Protein AF-A0A840BDR6-F1 (afdb_monomer)

Nearest PDB structures (foldseek):
  6iz8-assembly1_C-2  TM=7.655E-01  e=1.885E-12  Pseudomonas aeruginosa
  2qnu-assembly1_B  TM=7.896E-01  e=3.662E-12  Pseudomonas aeruginosa PAO1
  6iz8-assembly1_B  TM=7.554E-01  e=3.447E-12  Pseudomonas aeruginosa
  9ixm-assembly1_B  TM=3.029E-01  e=1.106E+00  Lacticaseibacillus
  6h01-assembly2_D  TM=3.675E-01  e=2.283E+00  Aequorea victoria

Solvent-accessible surface area (backbone atoms only — not comparable to full-atom values): 10470 Å² total; per-residue (Å²): 106,73,57,32,44,65,74,43,44,90,54,28,60,66,32,40,77,66,25,63,58,34,38,40,38,37,28,34,60,53,86,43,85,53,14,35,35,35,36,38,30,65,41,66,50,98,88,70,52,78,49,69,46,74,52,74,41,79,29,64,53,61,78,68,54,67,71,50,44,51,50,46,49,56,42,47,55,52,52,45,50,47,59,56,50,52,69,42,93,85,49,46,71,68,60,40,52,52,46,53,59,73,65,58,72,67,95,67,72,66,56,66,88,35,66,43,16,54,36,52,77,69,66,50,80,84,64,70,74,59,69,52,100,89,44,71,42,59,63,57,33,51,45,28,37,51,43,59,72,41,45,24,25,25,40,40,33,36,103,86,65,62,69,50,76,37,80,32,76,74,52,60,69,54,52,30,25,60,33,68,70,58,71,86,131

Organism: NCBI:txid1193620

Mean predicted aligned error: 4.74 Å

InterPro domains:
  IPR017748 T6S-associated protein TagF [PF09867] (1-103)
  IPR017748 T6S-associated protein TagF [PIRSF029287] (2-172)
  IPR017748 T6S-associated protein TagF [TIGR03373] (1-103)
  IPR038225 T6S-associated protein TagF superfamily [G3DSA:3.40.1730.10] (1-184)

Structure (mmCIF, N/CA/C/O backbone):
data_AF-A0A840BDR6-F1
#
_entry.id   AF-A0A840BDR6-F1
#
loop_
_atom_site.group_PDB
_atom_site.id
_atom_site.type_symbol
_atom_site.label_atom_id
_atom_site.label_alt_id
_atom_site.label_comp_id
_atom_site.label_asym_id
_atom_site.label_entity_id
_atom_site.label_seq_id
_atom_site.pdbx_PDB_ins_code
_atom_site.Cartn_x
_atom_site.Cartn_y
_atom_site.Cartn_z
_atom_site.occupancy
_atom_site.B_iso_or_equiv
_atom_site.auth_seq_id
_atom_site.auth_comp_id
_atom_site.auth_asym_id
_atom_site.auth_atom_id
_atom_site.pdbx_PDB_model_num
ATOM 1 N N . MET A 1 1 ? -1.567 -2.640 -16.369 1.00 92.00 1 MET A N 1
ATOM 2 C CA . MET A 1 1 ? -0.527 -2.771 -17.414 1.00 92.00 1 MET A CA 1
ATOM 3 C C . MET A 1 1 ? -1.088 -2.578 -18.814 1.00 92.00 1 MET A C 1
ATOM 5 O O . MET A 1 1 ? -0.794 -1.548 -19.394 1.00 92.00 1 MET A O 1
ATOM 9 N N . ALA A 1 2 ? -1.926 -3.482 -19.338 1.00 93.94 2 ALA A N 1
ATOM 10 C CA . ALA A 1 2 ? -2.435 -3.371 -20.716 1.00 93.94 2 ALA A CA 1
ATOM 11 C C . ALA A 1 2 ? -3.126 -2.026 -21.015 1.00 93.94 2 ALA A C 1
ATOM 13 O O . ALA A 1 2 ? -2.851 -1.394 -22.028 1.00 93.94 2 ALA A O 1
ATOM 14 N N . GLU A 1 3 ? -3.966 -1.546 -20.093 1.00 94.62 3 GLU A N 1
ATOM 15 C CA . GLU A 1 3 ? -4.649 -0.262 -20.270 1.00 94.62 3 GLU A CA 1
ATOM 16 C C . GLU A 1 3 ? -3.693 0.937 -20.267 1.00 94.62 3 GLU A C 1
ATOM 18 O O . GLU A 1 3 ? -3.844 1.824 -21.098 1.00 94.62 3 GLU A O 1
ATOM 23 N N . SER A 1 4 ? -2.677 0.957 -19.394 1.00 95.25 4 SER A N 1
ATOM 24 C CA . SER A 1 4 ? -1.709 2.058 -19.389 1.00 95.25 4 SER A CA 1
ATOM 25 C C . SER A 1 4 ? -0.846 2.049 -20.649 1.00 95.25 4 SER A C 1
ATOM 27 O O . SER A 1 4 ? -0.599 3.112 -21.210 1.00 95.25 4 SER A O 1
ATOM 29 N N . GLN A 1 5 ? -0.455 0.867 -21.143 1.00 96.06 5 GLN A N 1
ATOM 30 C CA . GLN A 1 5 ? 0.237 0.708 -22.431 1.00 96.06 5 GLN A CA 1
ATOM 31 C C . GLN A 1 5 ? -0.601 1.252 -23.588 1.00 96.06 5 GLN A C 1
ATOM 33 O O . GLN A 1 5 ? -0.101 2.010 -24.414 1.00 96.06 5 GLN A O 1
ATOM 38 N N . ARG A 1 6 ? -1.895 0.918 -23.615 1.00 96.56 6 ARG A N 1
ATOM 39 C CA . ARG A 1 6 ? -2.839 1.401 -24.628 1.00 96.56 6 ARG A CA 1
ATOM 40 C C . ARG A 1 6 ? -3.041 2.915 -24.555 1.00 96.56 6 ARG A C 1
ATOM 42 O O . ARG A 1 6 ? -3.055 3.569 -25.592 1.00 96.56 6 ARG A O 1
ATOM 49 N N . ALA A 1 7 ? -3.208 3.459 -23.352 1.00 95.75 7 ALA A N 1
ATOM 50 C CA . ALA A 1 7 ? -3.504 4.872 -23.135 1.00 95.75 7 ALA A CA 1
ATOM 51 C C . ALA A 1 7 ? -2.296 5.786 -23.395 1.00 95.75 7 ALA A C 1
ATOM 53 O O . ALA A 1 7 ? -2.458 6.853 -23.978 1.00 95.75 7 ALA A O 1
ATOM 54 N N . LEU A 1 8 ? -1.091 5.371 -22.988 1.00 95.75 8 LEU A N 1
ATOM 55 C CA . LEU A 1 8 ? 0.133 6.169 -23.139 1.00 95.75 8 LEU A CA 1
ATOM 56 C C . LEU A 1 8 ? 0.857 5.916 -24.469 1.00 95.75 8 LEU A C 1
ATOM 58 O O . LEU A 1 8 ? 1.699 6.721 -24.872 1.00 95.75 8 LEU A O 1
ATOM 62 N N . GLY A 1 9 ? 0.536 4.818 -25.161 1.00 97.06 9 GLY A N 1
ATOM 63 C CA . GLY A 1 9 ? 1.072 4.503 -26.481 1.00 97.06 9 GLY A CA 1
ATOM 64 C C . GLY A 1 9 ? 2.608 4.530 -26.507 1.00 97.06 9 GLY A C 1
ATOM 65 O O . GLY A 1 9 ? 3.239 3.972 -25.608 1.00 97.06 9 GLY A O 1
ATOM 66 N N . PRO A 1 10 ? 3.238 5.195 -27.496 1.00 97.25 10 PRO A N 1
ATOM 67 C CA . PRO A 1 10 ? 4.698 5.272 -27.598 1.00 97.25 10 PRO A CA 1
ATOM 68 C C . PRO A 1 10 ? 5.393 5.889 -26.375 1.00 97.25 10 PRO A C 1
ATOM 70 O O . PRO A 1 10 ? 6.523 5.523 -26.075 1.00 97.25 10 PRO A O 1
ATOM 73 N N . ALA A 1 11 ? 4.721 6.783 -25.641 1.00 96.44 11 ALA A N 1
ATOM 74 C CA . ALA A 1 11 ? 5.288 7.412 -24.448 1.00 96.44 11 ALA A CA 1
ATOM 75 C C . ALA A 1 11 ? 5.279 6.485 -23.221 1.00 96.44 11 ALA A C 1
ATOM 77 O O . ALA A 1 11 ? 5.849 6.830 -22.186 1.00 96.44 11 ALA A O 1
ATOM 78 N N . TRP A 1 12 ? 4.616 5.325 -23.304 1.00 97.25 12 TRP A N 1
ATOM 79 C CA . TRP A 1 12 ? 4.425 4.440 -22.161 1.00 97.25 12 TRP A CA 1
ATOM 80 C C . TRP A 1 12 ? 5.740 4.011 -21.523 1.00 97.25 12 TRP A C 1
ATOM 82 O O . TRP A 1 12 ? 5.850 4.055 -20.303 1.00 97.25 12 TRP A O 1
ATOM 92 N N . LEU A 1 13 ? 6.724 3.611 -22.332 1.00 96.50 13 LEU A N 1
ATOM 93 C CA . LEU A 1 13 ? 7.970 3.059 -21.812 1.00 96.50 13 LEU A CA 1
ATOM 94 C C . LEU A 1 13 ? 8.759 4.108 -21.020 1.00 96.50 13 LEU A C 1
ATOM 96 O O . LEU A 1 13 ? 9.139 3.848 -19.882 1.00 96.50 13 LEU A O 1
ATOM 100 N N . ASP A 1 14 ? 8.920 5.308 -21.577 1.00 96.44 14 ASP A N 1
ATOM 101 C CA . ASP A 1 14 ? 9.631 6.407 -20.916 1.00 96.44 14 ASP A CA 1
ATOM 102 C C . ASP A 1 14 ? 8.948 6.807 -19.604 1.00 96.44 14 ASP A C 1
ATOM 104 O O . ASP A 1 14 ? 9.602 6.995 -18.576 1.00 96.44 14 ASP A O 1
ATOM 108 N N . ARG A 1 15 ? 7.610 6.886 -19.611 1.00 97.00 15 ARG A N 1
ATOM 109 C CA . ARG A 1 15 ? 6.816 7.176 -18.407 1.00 97.00 15 ARG A CA 1
ATOM 110 C C . ARG A 1 15 ? 6.908 6.056 -17.382 1.00 97.00 15 ARG A C 1
ATOM 112 O O . ARG A 1 15 ? 7.021 6.334 -16.199 1.00 97.00 15 ARG A O 1
ATOM 119 N N . TYR A 1 16 ? 6.873 4.804 -17.821 1.00 97.19 16 TYR A N 1
ATOM 120 C CA . TYR A 1 16 ? 6.966 3.647 -16.945 1.00 97.19 16 TYR A CA 1
ATOM 121 C C . TYR A 1 16 ? 8.332 3.573 -16.261 1.00 97.19 16 TYR A C 1
ATOM 123 O O . TYR A 1 16 ? 8.381 3.453 -15.044 1.00 97.19 16 TYR A O 1
ATOM 131 N N . LEU A 1 17 ? 9.431 3.720 -17.005 1.00 94.69 17 LEU A N 1
ATOM 132 C CA . LEU A 1 17 ? 10.793 3.661 -16.456 1.00 94.69 17 LEU A CA 1
ATOM 133 C C . LEU A 1 17 ? 11.114 4.810 -15.493 1.00 94.69 17 LEU A C 1
ATOM 135 O O . LEU A 1 17 ? 11.983 4.665 -14.637 1.00 94.69 17 LEU A O 1
ATOM 139 N N . THR A 1 18 ? 10.416 5.940 -15.620 1.00 94.25 18 THR A N 1
ATOM 140 C CA . THR A 1 18 ? 10.579 7.110 -14.744 1.00 94.25 18 THR A CA 1
ATOM 141 C C . THR A 1 18 ? 9.468 7.247 -13.706 1.00 94.25 18 THR A C 1
ATOM 143 O O . THR A 1 18 ? 9.473 8.200 -12.921 1.00 94.25 18 THR A O 1
ATOM 146 N N . ALA A 1 19 ? 8.522 6.303 -13.666 1.00 95.44 19 ALA A N 1
ATOM 147 C CA . ALA A 1 19 ? 7.440 6.345 -12.702 1.00 95.44 19 ALA A CA 1
ATOM 148 C C . ALA A 1 19 ? 7.988 6.171 -11.273 1.00 95.44 19 ALA A C 1
ATOM 150 O O . ALA A 1 19 ? 8.935 5.416 -11.032 1.00 95.44 19 ALA A O 1
ATOM 151 N N . PRO A 1 20 ? 7.403 6.874 -10.296 1.00 95.62 20 PRO A N 1
ATOM 152 C CA . PRO A 1 20 ? 7.873 6.835 -8.925 1.00 95.62 20 PRO A CA 1
ATOM 153 C C . PRO A 1 20 ? 7.512 5.513 -8.253 1.00 95.62 20 PRO A C 1
ATOM 155 O O . PRO A 1 20 ? 6.610 4.786 -8.676 1.00 95.62 20 PRO A O 1
ATOM 158 N N . VAL A 1 21 ? 8.189 5.247 -7.140 1.00 97.00 21 VAL A N 1
ATOM 159 C CA . VAL A 1 21 ? 7.776 4.196 -6.212 1.00 97.00 21 VAL A CA 1
ATOM 160 C C . VAL A 1 21 ? 6.521 4.652 -5.484 1.00 97.00 21 VAL A C 1
ATOM 162 O O . VAL A 1 21 ? 6.447 5.777 -4.985 1.00 97.00 21 VAL A O 1
ATOM 165 N N . TRP A 1 22 ? 5.551 3.753 -5.404 1.00 97.75 22 TRP A N 1
ATOM 166 C CA . TRP A 1 22 ? 4.340 3.931 -4.625 1.00 97.75 22 TRP A CA 1
ATOM 167 C C . TRP A 1 22 ? 4.376 3.023 -3.405 1.00 97.75 22 TRP A C 1
ATOM 169 O O . TRP A 1 22 ? 4.449 1.803 -3.533 1.00 97.75 22 TRP A O 1
ATOM 179 N N . ARG A 1 23 ? 4.286 3.616 -2.220 1.00 97.56 23 ARG A N 1
ATOM 180 C CA . ARG A 1 23 ? 3.970 2.913 -0.977 1.00 97.56 23 ARG A CA 1
ATOM 181 C C . ARG A 1 23 ? 2.466 2.735 -0.887 1.00 97.56 23 ARG A C 1
ATOM 183 O O . ARG A 1 23 ? 1.718 3.591 -1.370 1.00 97.56 23 ARG A O 1
ATOM 190 N N . PHE A 1 24 ? 2.025 1.646 -0.275 1.00 96.38 24 PHE A N 1
ATOM 191 C CA . PHE A 1 24 ? 0.606 1.384 -0.119 1.00 96.38 24 PHE A CA 1
ATOM 192 C C . PHE A 1 24 ? 0.245 0.709 1.196 1.00 96.38 24 PHE A C 1
ATOM 194 O O . PHE A 1 24 ? 1.049 -0.006 1.795 1.00 96.38 24 PHE A O 1
ATOM 201 N N . VAL A 1 25 ? -1.016 0.902 1.581 1.00 94.69 25 VAL A N 1
ATOM 202 C CA . VAL A 1 25 ? -1.741 0.104 2.573 1.00 94.69 25 VAL A CA 1
ATOM 203 C C . VAL A 1 25 ? -3.071 -0.313 1.949 1.00 94.69 25 VAL A C 1
ATOM 205 O O . VAL A 1 25 ? -3.842 0.531 1.502 1.00 94.69 25 VAL A O 1
ATOM 208 N N . LEU A 1 26 ? -3.356 -1.609 1.918 1.00 94.69 26 LEU A N 1
ATOM 209 C CA . LEU A 1 26 ? -4.656 -2.172 1.572 1.00 94.69 26 LEU A CA 1
ATOM 210 C C . LEU A 1 26 ? -5.319 -2.589 2.880 1.00 94.69 26 LEU A C 1
ATOM 212 O O . LEU A 1 26 ? -4.792 -3.443 3.592 1.00 94.69 26 LEU A O 1
ATOM 216 N N . THR A 1 27 ? -6.448 -1.984 3.230 1.00 92.12 27 THR A N 1
ATOM 217 C CA . THR A 1 27 ? -7.140 -2.347 4.468 1.00 92.12 27 THR A CA 1
ATOM 218 C C . THR A 1 27 ? -7.903 -3.668 4.294 1.00 92.12 27 THR A C 1
ATOM 220 O O . THR A 1 27 ? -8.181 -4.095 3.162 1.00 92.12 27 THR A O 1
ATOM 223 N N . PRO A 1 28 ? -8.282 -4.333 5.402 1.00 90.62 28 PRO A N 1
ATOM 224 C CA . PRO A 1 28 ? -9.182 -5.479 5.355 1.00 90.62 28 PRO A CA 1
ATOM 225 C C . PRO A 1 28 ? -10.429 -5.210 4.503 1.00 90.62 28 PRO A C 1
ATOM 227 O O . PRO A 1 28 ? -11.067 -4.163 4.624 1.00 90.62 28 PRO A O 1
ATOM 230 N N . GLY A 1 29 ? -10.788 -6.173 3.659 1.00 91.12 29 GLY A N 1
ATOM 231 C CA . GLY A 1 29 ? -11.908 -6.110 2.719 1.00 91.12 29 GLY A CA 1
ATOM 232 C C . GLY A 1 29 ? -11.507 -5.845 1.265 1.00 91.12 29 GLY A C 1
ATOM 233 O O . GLY A 1 29 ? -12.349 -5.994 0.386 1.00 91.12 29 GLY A O 1
ATOM 234 N N . VAL A 1 30 ? -10.246 -5.486 0.983 1.00 94.25 30 VAL A N 1
ATOM 235 C CA . VAL A 1 30 ? -9.767 -5.281 -0.401 1.00 94.25 30 VAL A CA 1
ATOM 236 C C . VAL A 1 30 ? -9.327 -6.593 -1.052 1.00 94.25 30 VAL A C 1
ATOM 238 O O . VAL A 1 30 ? -9.793 -6.918 -2.139 1.00 94.25 30 VAL A O 1
ATOM 241 N N . LEU A 1 31 ? -8.436 -7.343 -0.392 1.00 93.44 31 LEU A N 1
ATOM 242 C CA . LEU A 1 31 ? -7.890 -8.625 -0.875 1.00 93.44 31 LEU A CA 1
ATOM 243 C C . LEU A 1 31 ? -8.263 -9.812 0.033 1.00 93.44 31 LEU A C 1
ATOM 245 O O . LEU A 1 31 ? -7.608 -10.849 0.011 1.00 93.44 31 LEU A O 1
ATOM 249 N N . GLY A 1 32 ? -9.300 -9.658 0.859 1.00 90.69 32 GLY A N 1
ATOM 250 C CA . GLY A 1 32 ? -9.705 -10.633 1.874 1.00 90.69 32 GLY A CA 1
ATOM 251 C C . GLY A 1 32 ? -9.828 -9.996 3.256 1.00 90.69 32 GLY A C 1
ATOM 252 O O . GLY A 1 32 ? -9.960 -8.781 3.374 1.00 90.69 32 GLY A O 1
ATOM 253 N N . SER A 1 33 ? -9.801 -10.804 4.314 1.00 88.31 33 SER A N 1
ATOM 254 C CA . SER A 1 33 ? -9.934 -10.327 5.701 1.00 88.31 33 SER A CA 1
ATOM 255 C C . SER A 1 33 ? -8.663 -9.695 6.271 1.00 88.31 33 SER A C 1
ATOM 257 O O . SER A 1 33 ? -8.740 -9.009 7.286 1.00 88.31 33 SER A O 1
ATOM 259 N N . GLN A 1 34 ? -7.511 -9.928 5.642 1.00 87.62 34 GLN A N 1
ATOM 260 C CA . GLN A 1 34 ? -6.217 -9.407 6.076 1.00 87.62 34 GLN A CA 1
ATOM 261 C C . GLN A 1 34 ? -5.881 -8.095 5.358 1.00 87.62 34 GLN A C 1
ATOM 263 O O . GLN A 1 34 ? -6.259 -7.899 4.199 1.00 87.62 34 GLN A O 1
ATOM 268 N N . GLY A 1 35 ? -5.186 -7.194 6.055 1.00 90.75 35 GLY A N 1
ATOM 269 C CA . GLY A 1 35 ? -4.605 -6.003 5.446 1.00 90.75 35 GLY A CA 1
ATOM 270 C C . GLY A 1 35 ? -3.253 -6.305 4.800 1.00 90.75 35 GLY A C 1
ATOM 271 O O . GLY A 1 35 ? -2.654 -7.348 5.040 1.00 90.75 35 GLY A O 1
ATOM 272 N N . TRP A 1 36 ? -2.748 -5.383 3.991 1.00 94.44 36 TRP A N 1
ATOM 273 C CA . TRP A 1 36 ? -1.442 -5.505 3.342 1.00 94.44 36 TRP A CA 1
ATOM 274 C C . TRP A 1 36 ? -0.752 -4.153 3.306 1.00 94.44 36 TRP A C 1
ATOM 276 O O . TRP A 1 36 ? -1.410 -3.138 3.103 1.00 94.44 36 TRP A O 1
ATOM 286 N N . ALA A 1 37 ? 0.566 -4.130 3.431 1.00 95.25 37 ALA A N 1
ATOM 287 C CA . ALA A 1 37 ? 1.358 -2.951 3.115 1.00 95.25 37 ALA A CA 1
ATOM 288 C C . ALA A 1 37 ? 2.564 -3.324 2.282 1.00 95.25 37 ALA A C 1
ATOM 290 O O . ALA A 1 37 ? 3.058 -4.451 2.338 1.00 95.25 37 ALA A O 1
ATOM 291 N N . GLY A 1 38 ? 3.037 -2.370 1.498 1.00 96.62 38 GLY A N 1
ATOM 292 C CA . GLY A 1 38 ? 4.131 -2.643 0.597 1.00 96.62 38 GLY A CA 1
ATOM 293 C C . GLY A 1 38 ? 4.536 -1.470 -0.261 1.00 96.62 38 GLY A C 1
ATOM 294 O O . GLY A 1 38 ? 4.066 -0.341 -0.107 1.00 96.62 38 GLY A O 1
ATOM 295 N N . VAL A 1 39 ? 5.425 -1.787 -1.188 1.00 98.25 39 VAL A N 1
ATOM 296 C CA . VAL A 1 39 ? 5.925 -0.887 -2.215 1.00 98.25 39 VAL A CA 1
ATOM 297 C C . VAL A 1 39 ? 5.693 -1.494 -3.587 1.00 98.25 39 VAL A C 1
ATOM 299 O O . VAL A 1 39 ? 5.795 -2.706 -3.779 1.00 98.25 39 VAL A O 1
ATOM 302 N N . LEU A 1 40 ? 5.385 -0.626 -4.538 1.00 98.19 40 LEU A N 1
ATOM 303 C CA . LEU A 1 40 ? 5.183 -0.921 -5.944 1.00 98.19 40 LEU A CA 1
ATOM 304 C C . LEU A 1 40 ? 6.101 -0.006 -6.749 1.00 98.19 40 LEU A C 1
ATOM 306 O O . LEU A 1 40 ? 6.040 1.215 -6.601 1.00 98.19 40 LEU A O 1
ATOM 310 N N . LEU A 1 41 ? 6.928 -0.579 -7.616 1.00 97.62 41 LEU A N 1
ATOM 311 C CA . LEU A 1 41 ? 7.848 0.182 -8.456 1.00 97.62 41 LEU A CA 1
ATOM 312 C C . LEU A 1 41 ? 7.939 -0.387 -9.873 1.00 97.62 41 LEU A C 1
ATOM 314 O O . LEU A 1 41 ? 7.681 -1.578 -10.072 1.00 97.62 41 LEU A O 1
ATOM 318 N N . PRO A 1 42 ? 8.309 0.438 -10.865 1.00 97.00 42 PRO A N 1
ATOM 319 C CA . PRO A 1 42 ? 8.640 -0.050 -12.196 1.00 97.00 42 PRO A CA 1
ATOM 320 C C . PRO A 1 42 ? 9.797 -1.045 -12.150 1.00 97.00 42 PRO A C 1
ATOM 322 O O . PRO A 1 42 ? 10.741 -0.866 -11.385 1.00 97.00 42 PRO A O 1
ATOM 325 N N . SER A 1 43 ? 9.725 -2.090 -12.968 1.00 96.50 43 SER A N 1
ATOM 326 C CA . SER A 1 43 ? 10.776 -3.098 -13.078 1.00 96.50 43 SER A CA 1
ATOM 327 C C . SER A 1 43 ? 10.778 -3.739 -14.470 1.00 96.50 43 SER A C 1
ATOM 329 O O . SER A 1 43 ? 9.881 -3.531 -15.295 1.00 96.50 43 SER A O 1
ATOM 331 N N . VAL A 1 44 ? 11.834 -4.492 -14.751 1.00 93.50 44 VAL A N 1
ATOM 332 C CA . VAL A 1 44 ? 12.049 -5.239 -15.984 1.00 93.50 44 VAL A CA 1
ATOM 333 C C . VAL A 1 44 ? 12.693 -6.574 -15.632 1.00 93.50 44 VAL A C 1
ATOM 335 O O . VAL A 1 44 ? 13.565 -6.642 -14.767 1.00 93.50 44 VAL A O 1
ATOM 338 N N . ASP A 1 45 ? 12.253 -7.649 -16.276 1.00 90.38 45 ASP A N 1
ATOM 339 C CA . ASP A 1 45 ? 12.889 -8.950 -16.099 1.00 90.38 45 ASP A CA 1
ATOM 340 C C . ASP A 1 45 ? 14.123 -9.132 -16.997 1.00 90.38 45 ASP A C 1
ATOM 342 O O . ASP A 1 45 ? 14.429 -8.323 -17.874 1.00 90.38 45 ASP A O 1
ATOM 346 N N . ARG A 1 46 ? 14.834 -10.248 -16.807 1.00 86.56 46 ARG A N 1
ATOM 347 C CA . ARG A 1 46 ? 16.067 -10.562 -17.545 1.00 86.56 46 ARG A CA 1
ATOM 348 C C . ARG A 1 46 ? 15.888 -10.640 -19.069 1.00 86.56 46 ARG A C 1
ATOM 350 O O . ARG A 1 46 ? 16.866 -10.474 -19.792 1.00 86.56 46 ARG A O 1
ATOM 357 N N . VAL A 1 47 ? 14.679 -10.915 -19.563 1.00 90.81 47 VAL A N 1
ATOM 358 C CA . VAL A 1 47 ? 14.386 -11.020 -21.004 1.00 90.81 47 VAL A CA 1
ATOM 359 C C . VAL A 1 47 ? 13.760 -9.739 -21.571 1.00 90.81 47 VAL A C 1
ATOM 361 O O . VAL A 1 47 ? 13.354 -9.724 -22.730 1.00 90.81 47 VAL A O 1
ATOM 364 N N . GLY A 1 48 ? 13.701 -8.659 -20.783 1.00 89.81 48 GLY A N 1
ATOM 365 C CA . GLY A 1 48 ? 13.251 -7.338 -21.223 1.00 89.81 48 GLY A CA 1
ATOM 366 C C . GLY A 1 48 ? 11.741 -7.109 -21.138 1.00 89.81 48 GLY A C 1
ATOM 367 O O . GLY A 1 48 ? 11.242 -6.156 -21.735 1.00 89.81 48 GLY A O 1
ATOM 368 N N . ARG A 1 49 ? 10.981 -7.953 -20.427 1.00 93.44 49 ARG A N 1
ATOM 369 C CA . ARG A 1 49 ? 9.541 -7.728 -20.221 1.00 93.44 49 ARG A CA 1
ATOM 370 C C . ARG A 1 49 ? 9.322 -6.814 -19.018 1.00 93.44 49 ARG A C 1
ATOM 372 O O . ARG A 1 49 ? 9.875 -7.038 -17.944 1.00 93.44 49 ARG A O 1
ATOM 379 N N . TYR A 1 50 ? 8.469 -5.812 -19.192 1.00 95.44 50 TYR A N 1
ATOM 380 C CA . TYR A 1 50 ? 8.193 -4.793 -18.181 1.00 95.44 50 TYR A CA 1
ATOM 381 C C . TYR A 1 50 ? 6.996 -5.173 -17.306 1.00 95.44 50 TYR A C 1
ATOM 383 O O . TYR A 1 50 ? 5.859 -5.233 -17.782 1.00 95.44 50 TYR A O 1
ATOM 391 N N . PHE A 1 51 ? 7.249 -5.384 -16.017 1.00 94.56 51 PHE A N 1
ATOM 392 C CA . PHE A 1 51 ? 6.240 -5.670 -14.999 1.00 94.56 51 PHE A CA 1
ATOM 393 C C . PHE A 1 51 ? 6.622 -4.975 -13.701 1.00 94.56 51 PHE A C 1
ATOM 395 O O . PHE A 1 51 ? 7.802 -4.952 -13.362 1.00 94.56 51 PHE A O 1
ATOM 402 N N . PRO A 1 52 ? 5.661 -4.391 -12.965 1.00 96.62 52 PRO A N 1
ATOM 403 C CA . PRO A 1 52 ? 5.995 -3.756 -11.707 1.00 96.62 52 PRO A CA 1
ATOM 404 C C . PRO A 1 52 ? 6.465 -4.809 -10.704 1.00 96.62 52 PRO A C 1
ATOM 406 O O . PRO A 1 52 ? 5.863 -5.877 -10.582 1.00 96.62 52 PRO A O 1
ATOM 409 N N . LEU A 1 53 ? 7.512 -4.479 -9.9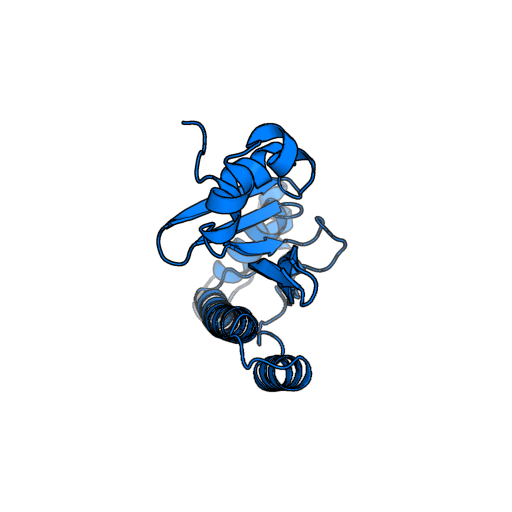58 1.00 97.38 53 LEU A N 1
ATOM 410 C CA . LEU A 1 53 ? 7.913 -5.249 -8.791 1.00 97.38 53 LEU A CA 1
ATOM 411 C C . LEU A 1 53 ? 7.038 -4.813 -7.609 1.00 97.38 53 LEU A C 1
ATOM 413 O O . LEU A 1 53 ? 6.779 -3.623 -7.425 1.00 97.38 53 LEU A O 1
ATOM 417 N N . THR A 1 54 ? 6.550 -5.776 -6.831 1.00 97.94 54 THR A N 1
ATOM 418 C CA . THR A 1 54 ? 5.800 -5.524 -5.594 1.00 97.94 54 THR A CA 1
ATOM 419 C C . THR A 1 54 ? 6.480 -6.252 -4.448 1.00 97.94 54 THR A C 1
ATOM 421 O O . THR A 1 54 ? 6.661 -7.464 -4.521 1.00 97.94 54 THR A O 1
ATOM 424 N N . VAL A 1 55 ? 6.818 -5.528 -3.383 1.00 98.12 55 VAL A N 1
ATOM 425 C CA . VAL A 1 55 ? 7.221 -6.115 -2.098 1.00 98.12 55 VAL A CA 1
ATOM 426 C C . VAL A 1 55 ? 6.126 -5.789 -1.107 1.00 98.12 55 VAL A C 1
ATOM 428 O O . VAL A 1 55 ? 5.794 -4.618 -0.932 1.00 98.12 55 VAL A O 1
ATOM 431 N N . CYS A 1 56 ? 5.541 -6.805 -0.484 1.00 96.81 56 CYS A N 1
ATOM 432 C CA . CYS A 1 56 ? 4.448 -6.602 0.453 1.00 96.81 56 CYS A CA 1
ATOM 433 C C . CYS A 1 56 ? 4.498 -7.589 1.611 1.00 96.81 56 CYS A C 1
ATOM 435 O O . CYS A 1 56 ? 5.033 -8.690 1.486 1.00 96.81 56 CYS A O 1
ATOM 437 N N . ALA A 1 57 ? 3.928 -7.164 2.729 1.00 95.00 57 ALA A N 1
ATOM 438 C CA . ALA A 1 57 ? 3.734 -7.977 3.908 1.00 95.00 57 ALA A CA 1
ATOM 439 C C . ALA A 1 57 ? 2.280 -7.864 4.382 1.00 95.00 57 ALA A C 1
ATOM 441 O O . ALA A 1 57 ? 1.651 -6.810 4.203 1.00 95.00 57 ALA A O 1
ATOM 442 N N . PRO A 1 58 ? 1.744 -8.938 4.982 1.00 92.44 58 PRO A N 1
ATOM 443 C CA . PRO A 1 58 ? 0.460 -8.876 5.652 1.00 92.44 58 PRO A CA 1
ATOM 444 C C . PRO A 1 58 ? 0.473 -7.853 6.792 1.00 92.44 58 PRO A C 1
ATOM 446 O O . PRO A 1 58 ? 1.482 -7.664 7.472 1.00 92.44 58 PRO A O 1
ATOM 449 N N . LEU A 1 59 ? -0.682 -7.230 7.007 1.00 86.44 59 LEU A N 1
ATOM 450 C CA . LEU A 1 59 ? -0.981 -6.384 8.150 1.00 86.44 59 LEU A CA 1
ATOM 451 C C . LEU A 1 59 ? -2.129 -6.980 8.953 1.00 86.44 59 LEU A C 1
ATOM 453 O O . LEU A 1 59 ? -3.241 -7.166 8.441 1.00 86.44 59 LEU A O 1
ATOM 457 N N . ASP A 1 60 ? -1.878 -7.176 10.237 1.00 73.12 60 ASP A N 1
ATOM 458 C CA . ASP A 1 60 ? -2.905 -7.549 11.192 1.00 73.12 60 ASP A CA 1
ATOM 459 C C . ASP A 1 60 ? -3.493 -6.257 11.780 1.00 73.12 60 ASP A C 1
ATOM 461 O O . ASP A 1 60 ? -3.033 -5.745 12.787 1.00 73.12 60 ASP A O 1
ATOM 465 N N . GLY A 1 61 ? -4.488 -5.667 11.112 1.00 67.31 61 GLY A N 1
ATOM 466 C CA . GLY A 1 61 ? -5.188 -4.462 11.588 1.00 67.31 61 GLY A CA 1
ATOM 467 C C . GLY A 1 61 ? -4.838 -3.159 10.860 1.00 67.31 61 GLY A C 1
ATOM 468 O O . GLY A 1 61 ? -4.048 -3.130 9.918 1.00 67.31 61 GLY A O 1
ATOM 469 N N . VAL A 1 62 ? -5.515 -2.074 11.256 1.00 63.09 62 VAL A N 1
ATOM 470 C CA . VAL A 1 62 ? -5.342 -0.732 10.674 1.00 63.09 62 VAL A CA 1
ATOM 471 C C . VAL A 1 62 ? -4.454 0.097 11.598 1.00 63.09 62 VAL A C 1
ATOM 473 O O . VAL A 1 62 ? -4.647 0.109 12.808 1.00 63.09 62 VAL A O 1
ATOM 476 N N . LEU A 1 63 ? -3.458 0.749 11.003 1.00 62.12 63 LEU A N 1
ATOM 477 C CA . LEU A 1 63 ? -2.302 1.344 11.671 1.00 62.12 63 LEU A CA 1
ATOM 478 C C . LEU A 1 63 ? -2.528 2.838 11.846 1.00 62.12 63 LEU A C 1
ATOM 480 O O . LEU A 1 63 ? -2.541 3.554 10.845 1.00 62.12 63 LEU A O 1
ATOM 484 N N . LEU A 1 64 ? -2.754 3.308 13.070 1.00 62.12 64 LEU A N 1
ATOM 485 C CA . LEU A 1 64 ? -3.129 4.709 13.290 1.00 62.12 64 LEU A CA 1
ATOM 486 C C . LEU A 1 64 ? -2.481 5.339 14.520 1.00 62.12 64 LEU A C 1
ATOM 488 O O . LEU A 1 64 ? -2.306 6.560 14.538 1.00 62.12 64 LEU A O 1
ATOM 492 N N . GLU A 1 65 ? -2.012 4.541 15.481 1.00 69.19 65 GLU A N 1
ATOM 493 C CA . GLU A 1 65 ? -1.106 5.065 16.493 1.00 69.19 65 GLU A CA 1
ATOM 494 C C . GLU A 1 65 ? 0.185 5.558 15.818 1.00 69.19 65 GLU A C 1
ATOM 496 O O . GLU A 1 65 ? 0.769 4.891 14.956 1.00 69.19 65 GLU A O 1
ATOM 501 N N . ARG A 1 66 ? 0.652 6.748 16.214 1.00 70.38 66 ARG A N 1
ATOM 502 C CA . ARG A 1 66 ? 1.842 7.381 15.630 1.00 70.38 66 ARG A CA 1
ATOM 503 C C . ARG A 1 66 ? 3.057 6.450 15.643 1.00 70.38 66 ARG A C 1
ATOM 505 O O . ARG A 1 66 ? 3.738 6.339 14.629 1.00 70.38 66 ARG A O 1
ATOM 512 N N . ALA A 1 67 ? 3.280 5.744 16.750 1.00 73.94 67 ALA A N 1
ATOM 513 C CA . ALA A 1 67 ? 4.369 4.780 16.871 1.00 73.94 67 ALA A CA 1
ATOM 514 C C . ALA A 1 67 ? 4.248 3.636 15.846 1.00 73.94 67 ALA A C 1
ATOM 516 O O . ALA A 1 67 ? 5.236 3.232 15.237 1.00 73.94 67 ALA A O 1
ATOM 517 N N . THR A 1 68 ? 3.031 3.146 15.598 1.00 80.38 68 THR A N 1
ATOM 518 C CA . THR A 1 68 ? 2.753 2.115 14.592 1.00 80.38 68 THR A CA 1
ATOM 519 C C . THR A 1 68 ? 3.001 2.620 13.170 1.00 80.38 68 THR A C 1
ATOM 521 O O . THR A 1 68 ? 3.565 1.896 12.348 1.00 80.38 68 THR A O 1
ATOM 524 N N . LEU A 1 69 ? 2.629 3.867 12.873 1.00 81.94 69 LEU A N 1
ATOM 525 C CA . LEU A 1 69 ? 2.921 4.503 11.585 1.00 81.94 69 LEU A CA 1
ATOM 526 C C . LEU A 1 69 ? 4.426 4.684 11.362 1.00 81.94 69 LEU A C 1
ATOM 528 O O . LEU A 1 69 ? 4.908 4.427 10.260 1.00 81.94 69 LEU A O 1
ATOM 532 N N . ASP A 1 70 ? 5.173 5.066 12.398 1.00 86.75 70 ASP A N 1
ATOM 533 C CA . ASP A 1 70 ? 6.628 5.221 12.322 1.00 86.75 70 ASP A CA 1
ATOM 534 C C . ASP A 1 70 ? 7.317 3.858 12.081 1.00 86.75 70 ASP A C 1
ATOM 536 O O . ASP A 1 70 ? 8.206 3.749 11.229 1.00 86.75 70 ASP A O 1
ATOM 540 N N . LEU A 1 71 ? 6.856 2.788 12.745 1.00 89.12 71 LEU A N 1
ATOM 541 C CA . LEU A 1 71 ? 7.322 1.413 12.508 1.00 89.12 71 LEU A CA 1
ATOM 542 C C . LEU A 1 71 ? 7.019 0.935 11.084 1.00 89.12 71 LEU A C 1
ATOM 544 O O . LEU A 1 71 ? 7.896 0.370 10.422 1.00 89.12 71 LEU A O 1
ATOM 548 N N . LEU A 1 72 ? 5.802 1.185 10.589 1.00 90.94 72 LEU A N 1
ATOM 549 C CA . LEU A 1 72 ? 5.445 0.870 9.209 1.00 90.94 72 LEU A CA 1
ATOM 550 C C . LEU A 1 72 ? 6.322 1.655 8.229 1.00 90.94 72 LEU A C 1
ATOM 552 O O . LEU A 1 72 ? 6.813 1.074 7.263 1.00 90.94 72 LEU A O 1
ATOM 556 N N . SER A 1 73 ? 6.540 2.950 8.470 1.00 91.62 73 SER A N 1
ATOM 557 C CA . SER A 1 73 ? 7.381 3.783 7.610 1.00 91.62 73 SER A CA 1
ATOM 558 C C . SER A 1 73 ? 8.804 3.238 7.539 1.00 91.62 73 SER A C 1
ATOM 560 O O . SER A 1 73 ? 9.321 3.048 6.443 1.00 91.62 73 SER A O 1
ATOM 562 N N . SER A 1 74 ? 9.403 2.898 8.683 1.00 93.88 74 SER A N 1
ATOM 563 C CA . SER A 1 74 ? 10.745 2.306 8.736 1.00 93.88 74 SER A CA 1
ATOM 564 C C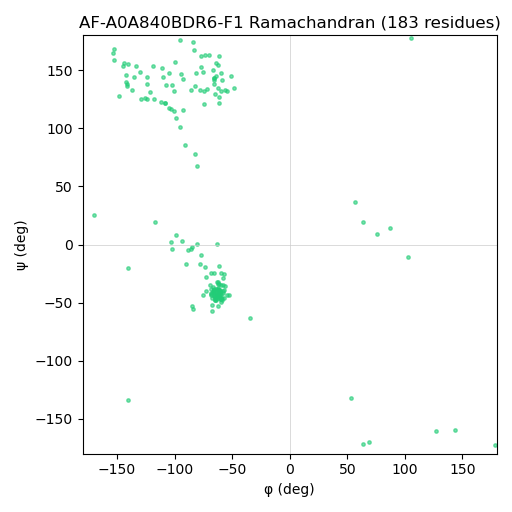 . SER A 1 74 ? 10.826 0.973 7.984 1.00 93.88 74 SER A C 1
ATOM 566 O O . SER A 1 74 ? 11.807 0.693 7.291 1.00 93.88 74 SER A O 1
ATOM 568 N N . TRP A 1 75 ? 9.790 0.137 8.084 1.00 95.75 75 TRP A N 1
ATOM 569 C CA . TRP A 1 75 ? 9.722 -1.099 7.308 1.00 95.75 75 TRP A CA 1
ATOM 570 C C . TRP A 1 75 ? 9.599 -0.825 5.802 1.00 95.75 75 TRP A C 1
ATOM 572 O O . TRP A 1 75 ? 10.336 -1.423 5.018 1.00 95.75 75 TRP A O 1
ATOM 582 N N . LEU A 1 76 ? 8.739 0.114 5.395 1.00 96.25 76 LEU A N 1
ATOM 583 C CA . LEU A 1 76 ? 8.563 0.508 3.995 1.00 96.25 76 LEU A CA 1
ATOM 584 C C . LEU A 1 76 ? 9.836 1.107 3.393 1.00 96.25 76 LEU A C 1
ATOM 586 O O . LEU A 1 76 ? 10.137 0.820 2.238 1.00 96.25 76 LEU A O 1
ATOM 590 N N . ASP A 1 77 ? 10.602 1.886 4.159 1.00 96.88 77 ASP A N 1
ATOM 591 C CA . ASP A 1 77 ? 11.889 2.431 3.717 1.00 96.88 77 ASP A CA 1
ATOM 592 C C . ASP A 1 77 ? 12.883 1.304 3.392 1.00 96.88 77 ASP A C 1
ATOM 594 O O . ASP A 1 77 ? 13.535 1.323 2.345 1.00 96.88 77 ASP A O 1
ATOM 598 N N . ARG A 1 78 ? 12.960 0.276 4.248 1.00 97.62 78 ARG A N 1
ATOM 599 C CA . ARG A 1 78 ? 13.814 -0.899 4.010 1.00 97.62 78 ARG A CA 1
ATOM 600 C C . ARG A 1 78 ? 13.320 -1.744 2.834 1.00 97.62 78 ARG A C 1
ATOM 602 O O . ARG A 1 78 ? 14.132 -2.160 2.009 1.00 97.62 78 ARG A O 1
ATOM 609 N N . ALA A 1 79 ? 12.010 -1.971 2.729 1.00 97.69 79 ALA A N 1
ATOM 610 C CA . ALA A 1 79 ? 11.407 -2.703 1.616 1.00 97.69 79 ALA A CA 1
ATOM 611 C C . ALA A 1 79 ? 11.641 -1.989 0.274 1.00 97.69 79 ALA A C 1
ATOM 613 O O . ALA A 1 79 ? 12.006 -2.629 -0.711 1.00 97.69 79 ALA A O 1
ATOM 614 N N . GLU A 1 80 ? 11.495 -0.661 0.239 1.00 97.50 80 GLU A N 1
ATOM 615 C CA . GLU A 1 80 ? 11.810 0.164 -0.928 1.00 97.50 80 GLU A CA 1
ATOM 616 C C . GLU A 1 80 ? 13.289 0.055 -1.310 1.00 97.50 80 GLU A C 1
ATOM 618 O O . GLU A 1 80 ? 13.601 -0.146 -2.484 1.00 97.50 80 GLU A O 1
ATOM 623 N N . ALA A 1 81 ? 14.198 0.155 -0.337 1.00 97.19 81 ALA A N 1
ATOM 624 C CA . ALA A 1 81 ? 15.632 0.041 -0.580 1.00 97.19 81 ALA A CA 1
ATOM 625 C C . ALA A 1 81 ? 16.006 -1.323 -1.186 1.00 97.19 81 ALA A C 1
ATOM 627 O O . ALA A 1 81 ? 16.717 -1.364 -2.191 1.00 97.19 81 ALA A O 1
ATOM 628 N N . ALA A 1 82 ? 15.479 -2.425 -0.642 1.00 97.50 82 ALA A N 1
ATOM 629 C CA . ALA A 1 82 ? 15.695 -3.766 -1.187 1.00 97.50 82 ALA A CA 1
ATOM 630 C C . ALA A 1 82 ? 15.124 -3.912 -2.605 1.00 97.50 82 ALA A C 1
ATOM 632 O O . ALA A 1 82 ? 15.796 -4.422 -3.502 1.00 97.50 82 ALA A O 1
ATOM 633 N N . ALA A 1 83 ? 13.904 -3.417 -2.830 1.00 96.81 83 ALA A N 1
ATOM 634 C CA . ALA A 1 83 ? 13.253 -3.486 -4.132 1.00 96.81 83 ALA A CA 1
ATOM 635 C C . ALA A 1 83 ? 14.015 -2.686 -5.202 1.00 96.81 83 ALA A C 1
ATOM 637 O O . ALA A 1 83 ? 14.146 -3.146 -6.333 1.00 96.81 83 ALA A O 1
ATOM 638 N N . ARG A 1 84 ? 14.568 -1.519 -4.846 1.00 95.50 84 ARG A N 1
ATOM 639 C CA . ARG A 1 84 ? 15.431 -0.722 -5.732 1.00 95.50 84 ARG A CA 1
ATOM 640 C C . ARG A 1 84 ? 16.768 -1.404 -6.001 1.00 95.50 84 ARG A C 1
ATOM 642 O O . ARG A 1 84 ? 17.205 -1.417 -7.147 1.00 95.50 84 ARG A O 1
ATOM 649 N N . ALA A 1 85 ? 17.400 -1.978 -4.978 1.00 95.00 85 ALA A N 1
ATOM 650 C CA . ALA A 1 85 ? 18.666 -2.694 -5.127 1.00 95.00 85 ALA A CA 1
ATOM 651 C C . ALA A 1 85 ? 18.534 -3.904 -6.067 1.00 95.00 85 ALA A C 1
ATOM 653 O O . ALA A 1 85 ? 19.442 -4.168 -6.847 1.00 95.00 85 ALA A O 1
ATOM 654 N N . CYS A 1 86 ? 17.376 -4.575 -6.072 1.00 94.06 86 CYS A N 1
ATOM 655 C CA . CYS A 1 86 ? 17.075 -5.675 -6.994 1.00 94.06 86 CYS A CA 1
ATOM 656 C C . CYS A 1 86 ? 17.087 -5.265 -8.482 1.00 94.06 86 CYS A C 1
ATOM 658 O O . CYS A 1 86 ? 17.180 -6.129 -9.350 1.00 94.06 86 CYS A O 1
ATOM 660 N N . LEU A 1 87 ? 16.982 -3.968 -8.795 1.00 91.25 87 LEU A N 1
ATOM 661 C CA . LEU A 1 87 ? 17.023 -3.460 -10.172 1.00 91.25 87 LEU A CA 1
ATOM 662 C C . LEU A 1 87 ? 18.447 -3.154 -10.660 1.00 91.25 87 LEU A C 1
ATOM 664 O O . LEU A 1 87 ? 18.623 -2.777 -11.820 1.00 91.25 87 LEU A O 1
ATOM 668 N N . ALA A 1 88 ? 19.460 -3.277 -9.796 1.00 90.38 88 ALA A N 1
ATOM 669 C CA . ALA A 1 88 ? 20.853 -3.105 -10.189 1.00 90.38 88 ALA A CA 1
ATOM 670 C C . ALA A 1 88 ? 21.298 -4.221 -11.150 1.00 90.38 88 ALA A C 1
ATOM 672 O O . ALA A 1 88 ? 20.802 -5.345 -11.104 1.00 90.38 88 ALA A O 1
ATOM 673 N N . HIS A 1 89 ? 22.250 -3.913 -12.034 1.00 85.56 89 HIS A N 1
ATOM 674 C CA . HIS A 1 89 ? 22.686 -4.839 -13.087 1.00 85.56 89 HIS A CA 1
ATOM 675 C C . HIS A 1 89 ? 23.311 -6.136 -12.544 1.00 85.56 89 HIS A C 1
ATOM 677 O O . HIS A 1 89 ? 23.193 -7.192 -13.161 1.00 85.56 89 HIS A O 1
ATOM 683 N N . ASP A 1 90 ? 23.979 -6.045 -11.399 1.00 89.38 90 ASP A N 1
ATOM 684 C CA . ASP A 1 90 ? 24.654 -7.128 -10.687 1.00 89.38 90 ASP A CA 1
ATOM 685 C C . ASP A 1 90 ? 23.778 -7.788 -9.610 1.00 89.38 90 ASP A C 1
ATOM 687 O O . ASP A 1 90 ? 24.232 -8.703 -8.918 1.00 89.38 90 ASP A O 1
ATOM 691 N N . ALA A 1 91 ? 22.517 -7.365 -9.473 1.00 91.25 91 ALA A N 1
ATOM 692 C CA . ALA A 1 91 ? 21.592 -7.958 -8.522 1.00 91.25 91 ALA A CA 1
ATOM 693 C C . ALA A 1 91 ? 21.266 -9.414 -8.885 1.00 91.25 91 ALA A C 1
ATOM 695 O O . ALA A 1 91 ? 21.109 -9.789 -10.049 1.00 91.25 91 ALA A O 1
ATOM 696 N N . THR A 1 92 ? 21.116 -10.242 -7.854 1.00 93.56 92 THR A N 1
ATOM 697 C CA . THR A 1 92 ? 20.711 -11.645 -7.978 1.00 93.56 92 THR A CA 1
ATOM 698 C C . THR A 1 92 ? 19.402 -11.877 -7.237 1.00 93.56 92 THR A C 1
ATOM 700 O O . THR A 1 92 ? 19.094 -11.175 -6.272 1.00 93.56 92 THR A O 1
ATOM 703 N N . VAL A 1 93 ? 18.640 -12.881 -7.680 1.00 92.88 93 VAL A N 1
ATOM 704 C CA . VAL A 1 93 ? 17.407 -13.297 -6.996 1.00 92.88 93 VAL A CA 1
ATOM 705 C C . VAL A 1 93 ? 17.725 -13.714 -5.560 1.00 92.88 93 VAL A C 1
ATOM 707 O O . VAL A 1 93 ? 17.123 -13.178 -4.639 1.00 92.88 93 VAL A O 1
ATOM 710 N N . ASP A 1 94 ? 18.748 -14.549 -5.362 1.00 95.94 94 ASP A N 1
ATOM 711 C CA . ASP A 1 94 ? 19.176 -15.007 -4.035 1.00 95.94 94 ASP A CA 1
ATOM 712 C C . ASP A 1 94 ? 19.560 -13.842 -3.107 1.00 95.94 94 ASP A C 1
ATOM 714 O O . ASP A 1 94 ? 19.197 -13.821 -1.931 1.00 95.94 94 ASP A O 1
ATOM 718 N N . GLY A 1 95 ? 20.267 -12.832 -3.629 1.00 96.06 95 GLY A N 1
ATOM 719 C CA . GLY A 1 95 ? 20.623 -11.636 -2.863 1.00 96.06 95 GLY A CA 1
ATOM 720 C C . GLY A 1 95 ? 19.400 -10.807 -2.464 1.00 96.06 95 GLY A C 1
ATOM 721 O O . GLY A 1 95 ? 19.328 -10.297 -1.343 1.00 96.06 95 GLY A O 1
ATOM 722 N N . PHE A 1 96 ? 18.414 -10.702 -3.356 1.00 96.50 96 PHE A N 1
ATOM 723 C CA . PHE A 1 96 ? 17.152 -10.036 -3.061 1.00 96.50 96 PHE A CA 1
ATOM 724 C C . PHE A 1 96 ? 16.331 -10.804 -2.017 1.00 96.50 96 PHE A C 1
ATOM 726 O O . PHE A 1 96 ? 15.880 -10.206 -1.040 1.00 96.50 96 PHE A O 1
ATOM 733 N N . GLU A 1 97 ? 16.205 -12.125 -2.153 1.00 97.00 97 GLU A N 1
ATOM 734 C CA . GLU A 1 97 ? 15.523 -12.985 -1.179 1.00 97.00 97 GLU A CA 1
ATOM 735 C C . GLU A 1 97 ? 16.181 -12.916 0.201 1.00 97.00 97 GLU A C 1
ATOM 737 O O . GLU A 1 97 ? 15.485 -12.760 1.204 1.00 97.00 97 GLU A O 1
ATOM 742 N N . ALA A 1 98 ? 17.515 -12.936 0.270 1.00 97.44 98 ALA A N 1
ATOM 743 C CA . ALA A 1 98 ? 18.252 -12.765 1.519 1.00 97.44 98 ALA A CA 1
ATOM 744 C C . ALA A 1 98 ? 18.004 -11.385 2.158 1.00 97.44 98 ALA A C 1
ATOM 746 O O . ALA A 1 98 ? 17.865 -11.281 3.379 1.00 97.44 98 ALA A O 1
ATOM 747 N N . SER A 1 99 ? 17.904 -10.327 1.344 1.00 97.25 99 SER A N 1
ATOM 748 C CA . SER A 1 99 ? 17.579 -8.978 1.817 1.00 97.25 99 SER A CA 1
ATOM 749 C C . SER A 1 99 ? 16.176 -8.911 2.426 1.00 97.25 99 SER A C 1
ATOM 751 O O . SER A 1 99 ? 16.021 -8.429 3.549 1.00 97.25 99 SER A O 1
ATOM 753 N N . LEU A 1 100 ? 15.164 -9.462 1.745 1.00 97.12 100 LEU A N 1
ATOM 754 C CA . LEU A 1 100 ? 13.799 -9.565 2.279 1.00 97.12 100 LEU A CA 1
ATOM 755 C C . LEU A 1 100 ? 13.757 -10.427 3.553 1.00 97.12 100 LEU A C 1
ATOM 757 O O . LEU A 1 100 ? 13.137 -10.035 4.543 1.00 97.12 100 LEU A O 1
ATOM 761 N N . ALA A 1 101 ? 14.510 -11.531 3.533 1.00 97.00 101 ALA A N 1
ATOM 762 C CA . ALA A 1 101 ? 14.941 -12.360 4.656 1.00 97.00 101 ALA A CA 1
ATOM 763 C C . ALA A 1 101 ? 15.216 -11.554 5.933 1.00 97.00 101 ALA A C 1
ATOM 765 O O . ALA A 1 101 ? 14.566 -11.692 6.971 1.00 97.00 101 ALA A O 1
ATOM 766 N N . ALA A 1 102 ? 16.214 -10.682 5.816 1.00 96.88 102 ALA A N 1
ATOM 767 C CA . ALA A 1 102 ? 16.728 -9.866 6.905 1.00 96.88 102 ALA A CA 1
ATOM 768 C C . ALA A 1 102 ? 15.787 -8.720 7.313 1.00 96.88 102 ALA A C 1
ATOM 770 O O . ALA A 1 102 ? 15.814 -8.281 8.463 1.00 96.88 102 ALA A O 1
ATOM 771 N N . ILE A 1 103 ? 14.963 -8.211 6.390 1.00 96.38 103 ILE A N 1
ATOM 772 C CA . ILE A 1 103 ? 13.986 -7.157 6.695 1.00 96.38 103 ILE A CA 1
ATOM 773 C C . ILE A 1 103 ? 12.876 -7.693 7.604 1.00 96.38 103 ILE A C 1
ATOM 775 O O . ILE A 1 103 ? 12.494 -6.999 8.556 1.00 96.38 103 ILE A O 1
ATOM 779 N N . GLY A 1 104 ? 12.401 -8.911 7.321 1.00 94.56 104 GLY A N 1
ATOM 780 C CA . GLY A 1 104 ? 11.321 -9.572 8.044 1.00 94.56 104 GLY A CA 1
ATOM 781 C C . GLY A 1 104 ? 9.954 -8.914 7.837 1.00 94.56 104 GLY A C 1
ATOM 782 O O . GLY A 1 104 ? 9.769 -8.044 6.983 1.00 94.56 104 GLY A O 1
ATOM 783 N N . LEU A 1 105 ? 8.973 -9.337 8.633 1.00 92.31 105 LEU A N 1
ATOM 784 C CA . LEU A 1 105 ? 7.641 -8.728 8.657 1.00 92.31 105 LEU A CA 1
ATOM 785 C C . LEU A 1 105 ? 7.653 -7.405 9.443 1.00 92.31 105 LEU A C 1
ATOM 787 O O . LEU A 1 105 ? 8.480 -7.231 10.344 1.00 92.31 105 LEU A O 1
ATOM 791 N N . PRO A 1 106 ? 6.748 -6.460 9.131 1.00 89.06 106 PRO A N 1
ATOM 792 C CA . PRO A 1 106 ? 6.613 -5.246 9.919 1.00 89.06 106 PRO A CA 1
ATOM 793 C C . PRO A 1 106 ? 6.130 -5.612 11.333 1.00 89.06 106 PRO A C 1
ATOM 795 O O . PRO A 1 106 ? 5.161 -6.350 11.499 1.00 89.06 106 PRO A O 1
ATOM 798 N N . ALA A 1 107 ? 6.820 -5.109 12.360 1.00 82.06 107 ALA A N 1
ATOM 799 C CA . ALA A 1 107 ? 6.546 -5.427 13.764 1.00 82.06 107 ALA A CA 1
ATOM 800 C C . ALA A 1 107 ? 5.365 -4.600 14.297 1.00 82.06 107 ALA A C 1
ATOM 802 O O . ALA A 1 107 ? 5.534 -3.687 15.102 1.00 82.06 107 ALA A O 1
ATOM 803 N N . LEU A 1 108 ? 4.176 -4.874 13.772 1.00 79.25 108 LEU A N 1
ATOM 804 C CA . LEU A 1 108 ? 2.962 -4.118 14.055 1.00 79.25 108 LEU A CA 1
ATOM 805 C C . LEU A 1 108 ? 2.066 -4.911 14.998 1.00 79.25 108 LEU A C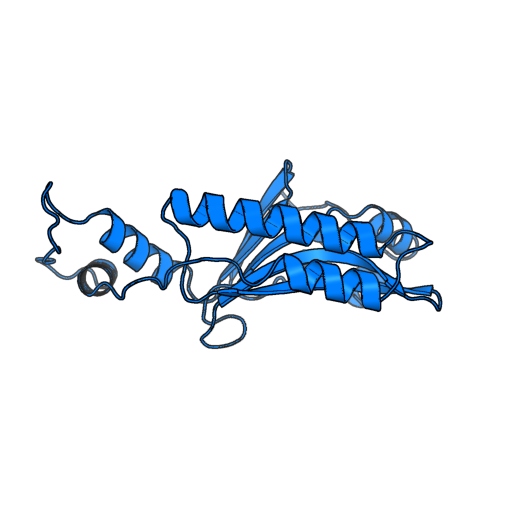 1
ATOM 807 O O . LEU A 1 108 ? 2.044 -6.141 14.969 1.00 79.25 108 LEU A O 1
ATOM 811 N N . PHE A 1 109 ? 1.336 -4.194 15.845 1.00 67.31 109 PHE A N 1
ATOM 812 C CA . PHE A 1 109 ? 0.422 -4.805 16.798 1.00 67.31 109 PHE A CA 1
ATOM 813 C C . PHE A 1 109 ? -0.983 -4.894 16.204 1.00 67.31 109 PHE A C 1
ATOM 815 O O . PHE A 1 109 ? -1.408 -3.961 15.515 1.00 67.31 109 PHE A O 1
ATOM 822 N N . PRO A 1 110 ? -1.715 -5.987 16.478 1.00 65.44 110 PRO A N 1
ATOM 823 C CA . PRO A 1 110 ? -3.086 -6.115 16.034 1.00 65.44 110 PRO A CA 1
ATOM 824 C C . PRO A 1 110 ? -3.949 -4.996 16.608 1.00 65.44 110 PRO A C 1
ATOM 826 O O . PRO A 1 110 ? -3.934 -4.739 17.811 1.00 65.44 110 PRO A O 1
ATOM 829 N N . ALA A 1 111 ? -4.737 -4.359 15.741 1.00 67.25 111 ALA A N 1
ATOM 830 C CA . ALA A 1 111 ? -5.756 -3.420 16.189 1.00 67.25 111 ALA A CA 1
ATOM 831 C C . ALA A 1 111 ? -6.770 -4.153 17.081 1.00 67.25 111 ALA A C 1
ATOM 833 O O . ALA A 1 111 ? -7.344 -5.173 16.682 1.00 67.25 111 ALA A O 1
ATOM 834 N N . MET A 1 112 ? -7.007 -3.626 18.281 1.00 68.25 112 MET A N 1
ATOM 835 C CA . MET A 1 112 ? -7.969 -4.209 19.209 1.00 68.25 112 MET A CA 1
ATOM 836 C C . MET A 1 112 ? -9.401 -3.838 18.791 1.00 68.25 112 MET A C 1
ATOM 838 O O . MET A 1 112 ? -9.677 -2.670 18.502 1.00 68.25 112 MET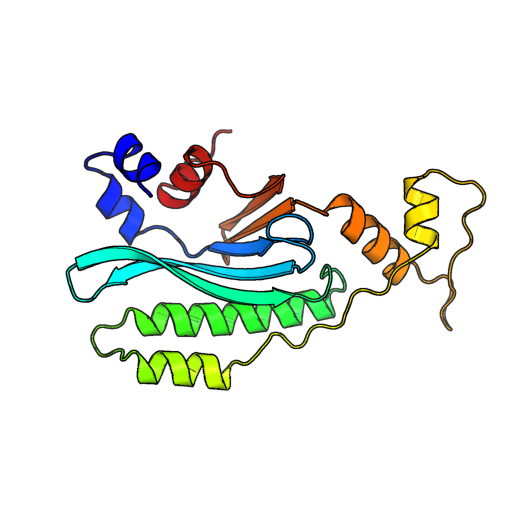 A O 1
ATOM 842 N N . PRO A 1 113 ? -10.346 -4.795 18.752 1.00 71.56 113 PRO A N 1
ATOM 843 C CA . PRO A 1 113 ? -11.744 -4.480 18.491 1.00 71.56 113 PRO A CA 1
ATOM 844 C C . PRO A 1 113 ? -12.302 -3.547 19.572 1.00 71.56 113 PRO A C 1
ATOM 846 O O . PRO A 1 113 ? -12.335 -3.910 20.744 1.00 71.56 113 PRO A O 1
ATOM 849 N N . SER A 1 114 ? -12.795 -2.372 19.177 1.00 82.88 114 SER A N 1
ATOM 850 C CA . SER A 1 114 ? -13.459 -1.435 20.090 1.00 82.88 114 SER A CA 1
ATOM 851 C C . SER A 1 114 ? -14.981 -1.538 19.956 1.00 82.88 114 SER A C 1
ATOM 853 O O . SER A 1 114 ? -15.557 -1.218 18.911 1.00 82.88 114 SER A O 1
ATOM 855 N N . GLN A 1 115 ? -15.658 -1.980 21.021 1.00 86.81 115 GLN A N 1
ATOM 856 C CA . GLN A 1 115 ? -17.127 -1.964 21.083 1.00 86.81 115 GLN A CA 1
ATOM 857 C C . GLN A 1 115 ? -17.662 -0.529 21.084 1.00 86.81 115 GLN A C 1
ATOM 859 O O . GLN A 1 115 ? -18.630 -0.236 20.383 1.00 86.81 115 GLN A O 1
ATOM 864 N N . ALA A 1 116 ? -16.976 0.375 21.790 1.00 91.75 116 ALA A N 1
ATOM 865 C CA . ALA A 1 116 ? -17.289 1.797 21.807 1.00 91.75 116 ALA A CA 1
ATOM 866 C C . ALA A 1 116 ? -17.238 2.411 20.396 1.00 91.75 116 ALA A C 1
ATOM 868 O O . ALA A 1 116 ? -18.133 3.167 20.024 1.00 91.75 116 ALA A O 1
ATOM 869 N N . ALA A 1 117 ? -16.263 2.022 19.566 1.00 91.31 117 ALA A N 1
ATOM 870 C CA . ALA A 1 117 ? -16.189 2.474 18.177 1.00 91.31 117 ALA A CA 1
ATOM 871 C C . ALA A 1 117 ? -17.390 2.015 17.335 1.00 91.31 117 ALA A C 1
ATOM 873 O O . ALA A 1 117 ? -17.960 2.817 16.594 1.00 91.31 117 ALA A O 1
ATOM 874 N N . ASN A 1 118 ? -17.809 0.749 17.472 1.00 91.12 118 ASN A N 1
ATOM 875 C CA . ASN A 1 118 ? -19.013 0.235 16.805 1.00 91.12 118 ASN A CA 1
ATOM 876 C C . ASN A 1 118 ? -20.263 1.019 17.226 1.00 91.12 118 ASN A C 1
ATOM 878 O O . ASN A 1 118 ? -21.026 1.475 16.376 1.00 91.12 118 ASN A O 1
ATOM 882 N N . ALA A 1 119 ? -20.458 1.193 18.535 1.00 94.69 119 ALA A N 1
ATOM 883 C CA . ALA A 1 119 ? -21.593 1.924 19.089 1.00 94.69 119 ALA A CA 1
ATOM 884 C C . ALA A 1 119 ? -21.612 3.387 18.613 1.00 94.69 119 ALA A C 1
ATOM 886 O O . ALA A 1 119 ? -22.664 3.905 18.235 1.00 94.69 119 ALA A O 1
ATOM 887 N N . LEU A 1 120 ? -20.443 4.034 18.553 1.00 95.00 120 LEU A N 1
ATOM 888 C CA . LEU A 1 120 ? -20.300 5.403 18.064 1.00 95.00 120 LEU A CA 1
ATOM 889 C C . LEU A 1 120 ? -20.648 5.526 16.574 1.00 95.00 120 LEU A C 1
ATOM 891 O O . LEU A 1 120 ? -21.399 6.423 16.193 1.00 95.00 120 LEU A O 1
ATOM 895 N N . LEU A 1 121 ? -20.170 4.606 15.731 1.00 94.00 121 LEU A N 1
ATOM 896 C CA . LEU A 1 121 ? -20.511 4.568 14.302 1.00 94.00 121 LEU A CA 1
ATOM 897 C C . LEU A 1 121 ? -22.005 4.323 14.059 1.00 94.00 121 LEU A C 1
ATOM 899 O O . LEU A 1 121 ? -22.575 4.864 13.112 1.00 94.00 121 LEU A O 1
ATOM 903 N N . GLN A 1 122 ? -22.654 3.569 14.946 1.00 95.12 122 GLN A N 1
ATOM 904 C CA . GLN A 1 122 ? -24.103 3.350 14.947 1.00 95.12 122 GLN A CA 1
ATOM 905 C C . GLN A 1 122 ? -24.899 4.497 15.588 1.00 95.12 122 GLN A C 1
ATOM 907 O O . GLN A 1 122 ? -26.126 4.437 15.624 1.00 95.12 122 GLN A O 1
ATOM 912 N N . ARG A 1 123 ? -24.228 5.553 16.067 1.00 95.62 123 ARG A N 1
ATOM 913 C CA . ARG A 1 123 ? -24.836 6.698 16.764 1.00 95.62 123 ARG A CA 1
ATOM 914 C C . ARG A 1 123 ? -25.655 6.297 17.999 1.00 95.62 123 ARG A C 1
ATOM 916 O O . ARG A 1 123 ? -26.692 6.900 18.275 1.00 95.62 123 ARG A O 1
ATOM 923 N N . ALA A 1 124 ? -25.200 5.287 18.741 1.00 96.44 124 ALA A N 1
ATOM 924 C CA . ALA A 1 124 ? -25.801 4.899 20.014 1.00 96.44 124 ALA A CA 1
ATOM 925 C C . ALA A 1 124 ? -25.673 6.019 21.068 1.00 96.44 124 ALA A C 1
ATOM 927 O O . ALA A 1 124 ? -24.791 6.876 20.982 1.00 96.44 124 ALA A O 1
ATOM 928 N N . SER A 1 125 ? -26.555 6.017 22.072 1.00 93.50 125 SER A N 1
ATOM 929 C CA . SER A 1 125 ? -26.501 6.970 23.183 1.00 93.50 125 SER A CA 1
ATOM 930 C C . SER A 1 125 ? -27.038 6.352 24.486 1.00 93.50 125 SER A C 1
ATOM 932 O O . SER A 1 125 ? -28.163 5.847 24.474 1.00 93.50 125 SER A O 1
ATOM 934 N N . PRO A 1 126 ? -26.282 6.409 25.603 1.00 93.56 126 PRO A N 1
ATOM 935 C CA . PRO A 1 126 ? -24.874 6.817 25.678 1.00 93.56 126 PRO A CA 1
ATOM 936 C C . PRO A 1 126 ? -23.932 5.782 25.028 1.00 93.56 126 PRO A C 1
ATOM 938 O O . PRO A 1 126 ? -24.315 4.636 24.800 1.00 93.56 126 PRO A O 1
ATOM 941 N N . VAL A 1 127 ? -22.695 6.193 24.728 1.00 95.44 127 VAL A N 1
ATOM 942 C CA . VAL A 1 127 ? -21.599 5.279 24.361 1.00 95.44 127 VAL A CA 1
ATOM 943 C C . VAL A 1 127 ? -20.666 5.168 25.559 1.00 95.44 127 VAL A C 1
ATOM 945 O O . VAL A 1 127 ? -20.073 6.165 25.966 1.00 95.44 127 VAL A O 1
ATOM 948 N N . GLU A 1 128 ? -20.540 3.965 26.110 1.00 94.06 128 GLU A N 1
ATOM 949 C CA . GLU A 1 128 ? -19.587 3.684 27.183 1.00 94.06 128 GLU A CA 1
ATOM 950 C C . GLU A 1 128 ? -18.166 3.619 26.617 1.00 94.06 128 GLU A C 1
ATOM 952 O O . GLU A 1 128 ? -17.925 2.969 25.597 1.00 94.06 128 GLU A O 1
ATOM 957 N N . LEU A 1 129 ? -17.233 4.317 27.268 1.00 91.94 129 LEU A N 1
ATOM 958 C CA . LEU A 1 129 ? -15.832 4.383 26.858 1.00 91.94 129 LEU A CA 1
ATOM 959 C C . LEU A 1 129 ? -14.957 3.572 27.805 1.00 91.94 129 LEU A C 1
ATOM 961 O O . LEU A 1 129 ? -15.071 3.690 29.028 1.00 91.94 129 LEU A O 1
ATOM 965 N N . ASP A 1 130 ? -14.018 2.829 27.225 1.00 89.38 130 ASP A N 1
ATOM 966 C CA . ASP A 1 130 ? -12.938 2.211 27.983 1.00 89.38 130 ASP A CA 1
ATOM 967 C C . ASP A 1 130 ? -12.069 3.285 28.651 1.00 89.38 130 ASP A C 1
ATOM 969 O O . ASP A 1 130 ? -11.997 4.440 28.212 1.00 89.38 130 ASP A O 1
ATOM 973 N N . ARG A 1 131 ? -11.413 2.916 29.755 1.00 91.25 131 ARG A N 1
ATOM 974 C CA . ARG A 1 131 ? -10.587 3.832 30.549 1.00 91.25 131 ARG A CA 1
ATOM 975 C C . ARG A 1 131 ? -9.168 3.306 30.695 1.00 91.25 131 ARG A C 1
ATOM 977 O O . ARG A 1 131 ? -8.954 2.139 31.004 1.00 91.25 131 ARG A O 1
ATOM 984 N N . THR A 1 132 ? -8.211 4.213 30.562 1.00 87.94 132 THR A N 1
ATOM 985 C CA . THR A 1 132 ? -6.812 4.032 30.950 1.00 87.94 132 THR A CA 1
ATOM 986 C C . THR A 1 132 ? -6.575 4.592 32.357 1.00 87.94 132 THR A C 1
ATOM 988 O O . THR A 1 132 ? -7.453 5.222 32.957 1.00 87.94 132 THR A O 1
ATOM 991 N N . ALA A 1 133 ? -5.356 4.425 32.877 1.00 88.94 133 ALA A N 1
ATOM 992 C CA . ALA A 1 133 ? -4.939 5.041 34.139 1.00 88.94 133 ALA A CA 1
ATOM 993 C C . ALA A 1 133 ? -5.074 6.579 34.140 1.00 88.94 133 ALA A C 1
ATOM 995 O O . ALA A 1 133 ? -5.245 7.178 35.200 1.00 88.94 133 ALA A O 1
ATOM 996 N N . SER A 1 134 ? -5.033 7.210 32.961 1.00 89.69 134 SER A N 1
ATOM 997 C CA . SER A 1 134 ? -5.018 8.668 32.801 1.00 89.69 134 SER A CA 1
ATOM 998 C C . SER A 1 134 ? -6.368 9.267 32.391 1.00 89.69 134 SER A C 1
ATOM 1000 O O . SER A 1 134 ? -6.477 10.488 32.296 1.00 89.69 134 SER A O 1
ATOM 1002 N N . GLY A 1 135 ? -7.402 8.457 32.136 1.00 92.44 135 GLY A N 1
ATOM 1003 C CA . GLY A 1 135 ? -8.696 8.955 31.655 1.00 92.44 135 GLY A CA 1
ATOM 1004 C C . GLY A 1 135 ? -9.379 8.023 30.650 1.00 92.44 135 GLY A C 1
ATOM 1005 O O . GLY A 1 135 ? -9.075 6.834 30.633 1.00 92.44 135 GLY A O 1
ATOM 1006 N N . PRO A 1 136 ? -10.331 8.516 29.841 1.00 91.31 136 PRO A N 1
ATOM 1007 C CA . PRO A 1 136 ? -10.944 7.719 28.779 1.00 91.31 136 PRO A CA 1
ATOM 1008 C C . PRO A 1 136 ? -9.922 7.358 27.690 1.00 91.31 136 PRO A C 1
ATOM 1010 O O . PRO A 1 136 ? -9.077 8.177 27.324 1.00 91.31 136 PRO A O 1
ATOM 1013 N N . ASP A 1 137 ? -10.016 6.144 27.155 1.00 88.31 137 ASP A N 1
ATOM 1014 C CA . ASP A 1 137 ? -9.168 5.657 26.067 1.00 88.31 137 ASP A CA 1
ATOM 1015 C C . ASP A 1 137 ? -9.681 6.135 24.700 1.00 88.31 137 ASP A C 1
ATOM 1017 O O . ASP A 1 137 ? -10.333 5.417 23.939 1.00 88.31 137 ASP A O 1
ATOM 1021 N N . LEU A 1 138 ? -9.405 7.401 24.391 1.00 87.19 138 LEU A N 1
ATOM 1022 C CA . LEU A 1 138 ? -9.786 7.988 23.106 1.00 87.19 138 LEU A CA 1
ATOM 1023 C C . LEU A 1 138 ? -8.923 7.486 21.939 1.00 87.19 138 LEU A C 1
ATOM 1025 O O . LEU A 1 138 ? -9.359 7.596 20.795 1.00 87.19 138 LEU A O 1
ATOM 1029 N N . GLY A 1 139 ? -7.733 6.939 22.214 1.00 84.56 139 GLY A N 1
ATOM 1030 C CA . GLY A 1 139 ? -6.841 6.383 21.194 1.00 84.56 139 GLY A CA 1
ATOM 1031 C C . GLY A 1 139 ? -7.443 5.126 20.579 1.00 84.56 139 GLY A C 1
ATOM 1032 O O . GLY A 1 139 ? -7.761 5.113 19.392 1.00 84.56 139 GLY A O 1
ATOM 1033 N N . THR A 1 140 ? -7.742 4.127 21.415 1.00 84.19 140 THR A N 1
ATOM 1034 C CA . THR A 1 140 ? -8.390 2.882 20.971 1.00 84.19 140 THR A CA 1
ATOM 1035 C C . THR A 1 140 ? -9.756 3.143 20.330 1.00 84.19 140 THR A C 1
ATOM 1037 O O . THR A 1 140 ? -10.134 2.478 19.362 1.00 84.19 140 THR A O 1
ATOM 1040 N N . LEU A 1 141 ? -10.507 4.137 20.826 1.00 88.56 141 LEU A N 1
ATOM 1041 C CA . LEU A 1 141 ? -11.762 4.563 20.202 1.00 88.56 141 LEU A CA 1
ATOM 1042 C C . LEU A 1 141 ? -11.538 5.098 18.779 1.00 88.56 141 LEU A C 1
ATOM 1044 O O . LEU A 1 141 ? -12.212 4.649 17.850 1.00 88.56 141 LEU A O 1
ATOM 1048 N N . ALA A 1 142 ? -10.624 6.057 18.605 1.00 86.19 142 ALA A N 1
ATOM 1049 C CA . ALA A 1 142 ? -10.329 6.661 17.307 1.00 86.19 142 ALA A CA 1
ATOM 1050 C C . ALA A 1 142 ? -9.828 5.614 16.303 1.00 86.19 142 ALA A C 1
ATOM 1052 O O . ALA A 1 142 ? -10.320 5.564 15.171 1.00 86.19 142 ALA A O 1
ATOM 1053 N N . ASP A 1 143 ? -8.934 4.731 16.746 1.00 83.00 143 ASP A N 1
ATOM 1054 C CA . ASP A 1 143 ? -8.392 3.641 15.941 1.00 83.00 143 ASP A CA 1
ATOM 1055 C C . ASP A 1 143 ? -9.496 2.678 15.506 1.00 83.00 143 ASP A C 1
ATOM 1057 O O . ASP A 1 143 ? -9.609 2.349 14.324 1.00 83.00 143 ASP A O 1
ATOM 1061 N N . GLY A 1 144 ? -10.377 2.284 16.429 1.00 86.25 144 GLY A N 1
ATOM 1062 C CA . GLY A 1 144 ? -11.508 1.410 16.134 1.00 86.25 144 GLY A CA 1
ATOM 1063 C C . GLY A 1 144 ? -12.502 2.021 15.143 1.00 86.25 144 GLY A C 1
ATOM 1064 O O . GLY A 1 144 ? -13.015 1.312 14.272 1.00 86.25 144 GLY A O 1
ATOM 1065 N N . VAL A 1 145 ? -12.773 3.327 15.244 1.00 89.31 145 VAL A N 1
ATOM 1066 C CA . VAL A 1 145 ? -13.674 4.039 14.321 1.00 89.31 145 VAL A CA 1
ATOM 1067 C C . VAL A 1 145 ? -13.052 4.105 12.933 1.00 89.31 145 VAL A C 1
ATOM 1069 O O . VAL A 1 145 ? -13.679 3.716 11.946 1.00 89.31 145 VAL A O 1
ATOM 1072 N N . LEU A 1 146 ? -11.810 4.572 12.840 1.00 86.31 146 LEU A N 1
ATOM 1073 C CA . LEU A 1 146 ? -11.152 4.775 11.558 1.00 86.31 146 LEU A CA 1
ATOM 1074 C C . LEU A 1 146 ? -10.831 3.440 10.872 1.00 86.31 146 LEU A C 1
ATOM 1076 O O . LEU A 1 146 ? -10.995 3.337 9.657 1.00 86.31 146 LEU A O 1
ATOM 1080 N N . ALA A 1 147 ? -10.496 2.390 11.630 1.00 85.31 147 ALA A N 1
ATOM 1081 C CA . ALA A 1 147 ? -10.341 1.037 11.100 1.00 85.31 147 ALA A CA 1
ATOM 1082 C C . ALA A 1 147 ? -11.607 0.545 10.388 1.00 85.31 147 ALA A C 1
ATOM 1084 O O . ALA A 1 147 ? -11.508 -0.093 9.343 1.00 85.31 147 ALA A O 1
ATOM 1085 N N . GLN A 1 148 ? -12.792 0.854 10.920 1.00 87.44 148 GLN A N 1
ATOM 1086 C CA . GLN A 1 148 ? -14.062 0.492 10.291 1.00 87.44 148 GLN A CA 1
ATOM 1087 C C . GLN A 1 148 ? -14.396 1.365 9.088 1.00 87.44 148 GLN A C 1
ATOM 1089 O O . GLN A 1 148 ? -14.800 0.835 8.056 1.00 87.44 148 GLN A O 1
ATOM 1094 N N . VAL A 1 149 ? -14.198 2.680 9.196 1.00 90.19 149 VAL A N 1
ATOM 1095 C CA . VAL A 1 149 ? -14.449 3.620 8.093 1.00 90.19 149 VAL A CA 1
ATOM 1096 C C . VAL A 1 149 ? -13.564 3.301 6.887 1.00 90.19 149 VAL A C 1
ATOM 1098 O O . VAL A 1 149 ? -14.024 3.369 5.751 1.00 90.19 149 VAL A O 1
ATOM 1101 N N . LEU A 1 150 ? -12.307 2.918 7.125 1.00 90.31 150 LEU A N 1
ATOM 1102 C CA . LEU A 1 150 ? -11.348 2.595 6.074 1.00 90.31 150 LEU A CA 1
ATOM 1103 C C . LEU A 1 150 ? -11.437 1.155 5.573 1.00 90.31 150 LEU A C 1
ATOM 1105 O O . LEU A 1 150 ? -10.685 0.819 4.662 1.00 90.31 150 LEU A O 1
ATOM 1109 N N . ARG A 1 151 ? -12.304 0.282 6.103 1.00 89.88 151 ARG A N 1
ATOM 1110 C CA . ARG A 1 151 ? -12.444 -1.079 5.555 1.00 89.88 151 ARG A CA 1
ATOM 1111 C C . ARG A 1 151 ? -12.776 -1.034 4.065 1.00 89.88 151 ARG A C 1
ATOM 1113 O O . ARG A 1 151 ? -13.649 -0.291 3.629 1.00 89.88 151 ARG A O 1
ATOM 1120 N N . GLY A 1 152 ? -12.072 -1.847 3.282 1.00 93.31 152 GLY A N 1
ATOM 1121 C CA . GLY A 1 152 ? -12.213 -1.890 1.830 1.00 93.31 152 GLY A CA 1
ATOM 1122 C C . GLY A 1 152 ? -11.553 -0.727 1.084 1.00 93.31 152 GLY A C 1
ATOM 1123 O O . GLY A 1 152 ? -11.757 -0.619 -0.121 1.00 93.31 152 GLY A O 1
ATOM 1124 N N . TYR A 1 153 ? -10.762 0.122 1.744 1.00 94.88 153 TYR A N 1
ATOM 1125 C CA . TYR A 1 153 ? -9.990 1.187 1.103 1.00 94.88 153 TYR A CA 1
ATOM 1126 C C . TYR A 1 153 ? -8.519 0.821 0.891 1.00 94.88 153 TYR A C 1
ATOM 1128 O O . TYR A 1 153 ? -7.929 -0.012 1.577 1.00 94.88 153 TYR A O 1
ATOM 1136 N N . THR A 1 154 ? -7.904 1.505 -0.067 1.00 95.31 154 THR A N 1
ATOM 1137 C CA . THR A 1 154 ? -6.4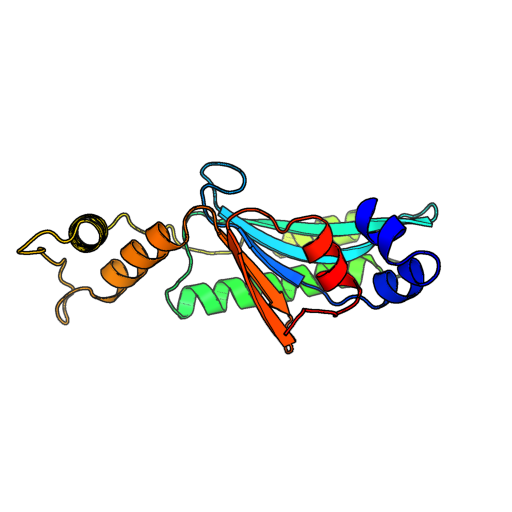72 1.451 -0.342 1.00 95.31 154 THR A CA 1
ATOM 1138 C C . THR A 1 154 ? -5.870 2.846 -0.229 1.00 95.31 154 THR A C 1
ATOM 1140 O O . THR A 1 154 ? -6.409 3.811 -0.771 1.00 95.31 154 THR A O 1
ATOM 1143 N N . LEU A 1 155 ? -4.768 2.961 0.505 1.00 95.19 155 LEU A N 1
ATOM 1144 C CA . LEU A 1 155 ? -3.958 4.166 0.639 1.00 95.19 155 LEU A CA 1
ATOM 1145 C C . LEU A 1 155 ? -2.730 4.004 -0.242 1.00 95.19 155 LEU A C 1
ATOM 1147 O O . LEU A 1 155 ? -2.103 2.947 -0.225 1.00 95.19 155 LEU A O 1
ATOM 1151 N N . TRP A 1 156 ? -2.365 5.060 -0.957 1.00 96.31 156 TRP A N 1
ATOM 1152 C CA . TRP A 1 156 ? -1.206 5.090 -1.842 1.00 96.31 156 TRP A CA 1
ATOM 1153 C C . TRP A 1 156 ? -0.465 6.405 -1.668 1.00 96.31 156 TRP A C 1
ATOM 1155 O O . TRP A 1 156 ? -1.101 7.460 -1.681 1.00 96.31 156 TRP A O 1
ATOM 1165 N N . TRP A 1 157 ? 0.860 6.370 -1.532 1.00 96.06 157 TRP A N 1
ATOM 1166 C CA . TRP A 1 157 ? 1.658 7.590 -1.418 1.00 96.06 157 TRP A CA 1
ATOM 1167 C C . TRP A 1 157 ? 3.103 7.446 -1.900 1.00 96.06 157 TRP A C 1
ATOM 1169 O O . TRP A 1 157 ? 3.622 6.347 -2.080 1.00 96.06 157 TRP A O 1
ATOM 1179 N N . GLN A 1 158 ? 3.749 8.591 -2.099 1.00 95.31 158 GLN A N 1
ATOM 1180 C CA . GLN A 1 158 ? 5.161 8.733 -2.459 1.00 95.31 158 GLN A CA 1
ATOM 1181 C C . GLN A 1 158 ? 5.941 9.343 -1.284 1.00 95.31 158 GLN A C 1
ATOM 1183 O O . GLN A 1 158 ? 5.384 10.146 -0.537 1.00 95.31 158 GLN A O 1
ATOM 1188 N N . ALA A 1 159 ? 7.240 9.046 -1.160 1.00 84.38 159 ALA A N 1
ATOM 1189 C CA . ALA A 1 159 ? 8.105 9.503 -0.054 1.00 84.38 159 ALA A CA 1
ATOM 1190 C C . ALA A 1 159 ? 8.318 11.037 0.055 1.00 84.38 159 ALA A C 1
ATOM 1192 O O . ALA A 1 159 ? 9.011 11.506 0.950 1.00 84.38 159 ALA A O 1
ATOM 1193 N N . GLY A 1 160 ? 7.716 11.835 -0.826 1.00 81.56 160 GLY A N 1
ATOM 1194 C CA . GLY A 1 160 ? 7.769 13.301 -0.780 1.00 81.56 160 GLY A CA 1
ATOM 1195 C C . GLY A 1 160 ? 6.806 13.955 -1.764 1.00 81.56 160 GLY A C 1
ATOM 1196 O O . GLY A 1 160 ? 7.069 15.042 -2.268 1.00 81.56 160 GLY A O 1
ATOM 1197 N N . GLY A 1 161 ? 5.735 13.247 -2.116 1.00 85.38 161 GLY A N 1
ATOM 1198 C CA . GLY A 1 161 ? 4.885 13.625 -3.233 1.00 85.38 161 GLY A CA 1
ATOM 1199 C C . GLY A 1 161 ? 3.417 13.409 -2.930 1.00 85.38 161 GLY A C 1
ATOM 1200 O O . GLY A 1 161 ? 2.898 13.808 -1.890 1.00 85.38 161 GLY A O 1
ATOM 1201 N N . ARG A 1 162 ? 2.730 12.797 -3.886 1.00 92.38 162 ARG A N 1
ATOM 1202 C CA . ARG A 1 162 ? 1.282 12.621 -3.839 1.00 92.38 1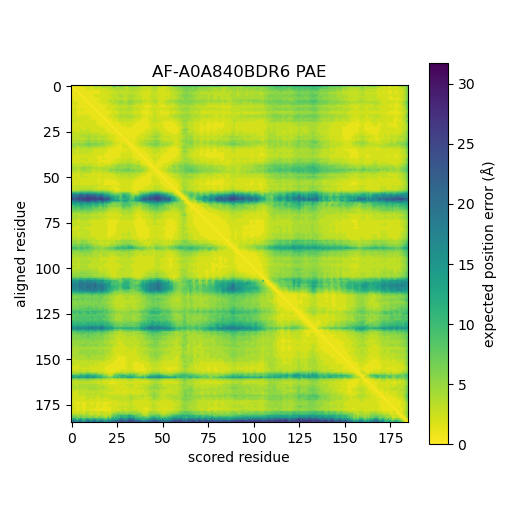62 ARG A CA 1
ATOM 1203 C C . ARG A 1 162 ? 0.891 11.525 -2.856 1.00 92.38 162 ARG A C 1
ATOM 1205 O O . ARG A 1 162 ? 1.591 10.524 -2.724 1.00 92.38 162 ARG A O 1
ATOM 1212 N N . ALA A 1 163 ? -0.280 11.696 -2.253 1.00 93.94 163 ALA A N 1
ATOM 1213 C CA . ALA A 1 163 ? -0.972 10.676 -1.485 1.00 93.94 163 ALA A CA 1
ATOM 1214 C C . ALA A 1 163 ? -2.457 10.671 -1.862 1.00 93.94 163 ALA A C 1
ATOM 1216 O O . ALA A 1 163 ? -3.028 11.724 -2.153 1.00 93.94 163 ALA A O 1
ATOM 1217 N N . PHE A 1 164 ? -3.085 9.500 -1.889 1.00 94.00 164 PHE A N 1
ATOM 1218 C CA . PHE A 1 164 ? -4.523 9.381 -2.097 1.00 94.00 164 PHE A CA 1
ATOM 1219 C C . PHE A 1 164 ? -5.096 8.122 -1.448 1.00 94.00 164 PHE A C 1
ATOM 1221 O O . PHE A 1 164 ? -4.397 7.136 -1.218 1.00 94.00 164 PHE A O 1
ATOM 1228 N N . LEU A 1 165 ? -6.404 8.175 -1.208 1.00 94.38 165 LEU A N 1
ATOM 1229 C CA . LEU A 1 165 ? -7.228 7.059 -0.772 1.00 94.38 165 LEU A CA 1
ATOM 1230 C C . LEU A 1 165 ? -8.157 6.646 -1.924 1.00 94.38 165 LEU A C 1
ATOM 1232 O O . LEU A 1 165 ? -8.623 7.502 -2.678 1.00 94.38 165 LEU A O 1
ATOM 1236 N N . HIS A 1 166 ? -8.434 5.355 -2.075 1.00 94.75 166 HIS A N 1
ATOM 1237 C CA . HIS A 1 166 ? -9.365 4.835 -3.074 1.00 94.75 166 HIS A CA 1
ATOM 1238 C C . HIS A 1 166 ? -10.188 3.685 -2.491 1.00 94.75 166 HIS A C 1
ATOM 1240 O O . HIS A 1 166 ? -9.641 2.826 -1.802 1.00 94.75 166 HIS A O 1
ATOM 1246 N N . GLN A 1 167 ? -11.496 3.657 -2.753 1.00 94.06 167 GLN A N 1
ATOM 1247 C CA . GLN A 1 167 ? -12.337 2.530 -2.354 1.00 94.06 167 GLN A CA 1
ATOM 1248 C C . GLN A 1 167 ? -12.046 1.352 -3.291 1.00 94.06 167 GLN A C 1
ATOM 1250 O O . GLN A 1 167 ? -12.187 1.475 -4.505 1.00 94.06 167 GLN A O 1
ATOM 1255 N N . HIS A 1 168 ? -11.614 0.221 -2.742 1.00 94.25 168 HIS A N 1
ATOM 1256 C CA . HIS A 1 168 ? -11.032 -0.913 -3.468 1.00 94.25 168 HIS A CA 1
ATOM 1257 C C . HIS A 1 168 ? -9.708 -0.567 -4.172 1.00 94.25 168 HIS A C 1
ATOM 1259 O O . HIS A 1 168 ? -9.121 0.501 -3.967 1.00 94.25 168 HIS A O 1
ATOM 1265 N N . LEU A 1 169 ? -9.205 -1.494 -4.991 1.00 94.81 169 LEU A N 1
ATOM 1266 C CA . LEU A 1 169 ? -8.008 -1.268 -5.797 1.00 94.81 169 LEU A CA 1
ATOM 1267 C C . LEU A 1 169 ? -8.233 -0.147 -6.829 1.00 94.81 169 LEU A C 1
ATOM 1269 O O . LEU A 1 169 ? -9.331 -0.041 -7.383 1.00 94.81 169 LEU A O 1
ATOM 1273 N N . PRO A 1 17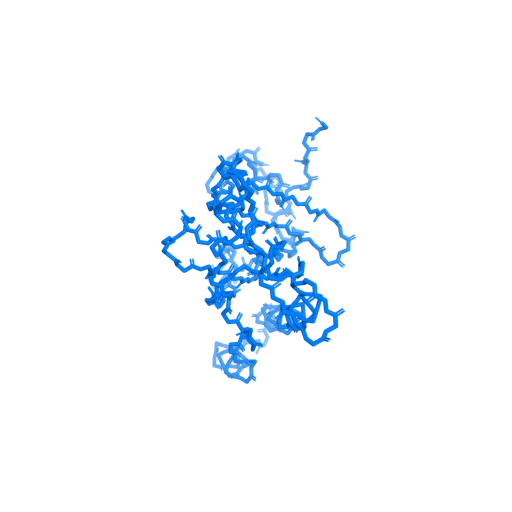0 ? -7.199 0.660 -7.135 1.00 93.81 170 PRO A N 1
ATOM 1274 C CA . PRO A 1 170 ? -7.274 1.652 -8.198 1.00 93.81 170 PRO A CA 1
ATOM 1275 C C . PRO A 1 170 ? -7.697 1.025 -9.531 1.00 93.81 170 PRO A C 1
ATOM 1277 O O . PRO A 1 170 ? -7.121 0.029 -9.974 1.00 93.81 170 PRO A O 1
ATOM 1280 N N . ALA A 1 171 ? -8.671 1.639 -10.205 1.00 92.88 171 ALA A N 1
ATOM 1281 C CA . ALA A 1 171 ? -9.042 1.243 -11.560 1.00 92.88 171 ALA A CA 1
ATOM 1282 C C . ALA A 1 171 ? -7.863 1.417 -12.538 1.00 92.88 171 ALA A C 1
ATOM 1284 O O . ALA A 1 171 ? -6.926 2.180 -12.296 1.00 92.88 171 ALA A O 1
ATOM 1285 N N . ALA A 1 172 ? -7.932 0.763 -13.697 1.00 93.31 172 ALA A N 1
ATOM 1286 C CA . ALA A 1 172 ? -6.846 0.771 -14.678 1.00 93.31 172 ALA A CA 1
ATOM 1287 C C . ALA A 1 172 ? -6.458 2.186 -15.171 1.00 93.31 172 ALA A C 1
ATOM 1289 O O . ALA A 1 172 ? -5.275 2.477 -15.362 1.00 93.31 172 ALA A O 1
ATOM 1290 N N . ALA A 1 173 ? -7.431 3.096 -15.291 1.00 93.19 173 ALA A N 1
ATOM 1291 C CA . ALA A 1 173 ? -7.174 4.507 -15.587 1.00 93.19 173 ALA A CA 1
ATOM 1292 C C . ALA A 1 173 ? -6.365 5.191 -14.471 1.00 93.19 173 ALA A C 1
ATOM 1294 O O . ALA A 1 173 ? -5.393 5.889 -14.743 1.00 93.19 173 ALA A O 1
ATOM 1295 N N . ARG A 1 174 ? -6.692 4.917 -13.201 1.00 94.25 174 ARG A N 1
ATOM 1296 C CA . ARG A 1 174 ? -5.956 5.463 -12.053 1.00 94.25 174 ARG A CA 1
ATOM 1297 C C . ARG A 1 174 ? -4.531 4.919 -11.977 1.00 94.25 174 ARG A C 1
ATOM 1299 O O . ARG A 1 17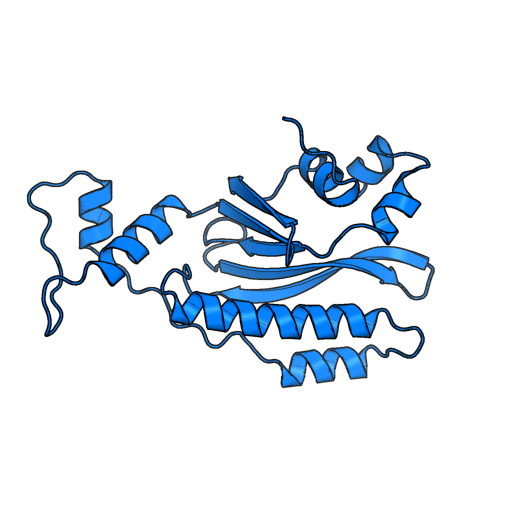4 ? -3.616 5.668 -11.657 1.00 94.25 174 ARG A O 1
ATOM 1306 N N . TYR A 1 175 ? -4.328 3.650 -12.323 1.00 94.88 175 TYR A N 1
ATOM 1307 C CA . TYR A 1 175 ? -2.986 3.084 -12.459 1.00 94.88 175 TYR A CA 1
ATOM 1308 C C . TYR A 1 175 ? -2.167 3.780 -13.560 1.00 94.88 175 TYR A C 1
ATOM 1310 O O . TYR A 1 175 ? -0.960 3.956 -13.420 1.00 94.88 175 TYR A O 1
ATOM 1318 N N . THR A 1 176 ? -2.817 4.229 -14.636 1.00 96.06 176 THR A N 1
ATOM 1319 C CA . THR A 1 176 ? -2.159 5.025 -15.685 1.00 96.06 176 THR A CA 1
ATOM 1320 C C . THR A 1 176 ? -1.693 6.376 -15.136 1.00 96.06 176 THR A C 1
ATOM 1322 O O . THR A 1 176 ? -0.518 6.698 -15.290 1.00 96.06 176 THR A O 1
ATOM 1325 N N . SER A 1 177 ? -2.545 7.077 -14.374 1.00 94.94 177 SER A N 1
ATOM 1326 C CA . SER A 1 177 ? -2.182 8.308 -13.645 1.00 94.94 177 SER A CA 1
ATOM 1327 C C . SER A 1 177 ? -1.005 8.124 -12.681 1.00 94.94 177 SER A C 1
ATOM 1329 O O . SER A 1 177 ? -0.177 9.014 -12.494 1.00 94.94 177 SER A O 1
ATOM 1331 N N . MET A 1 178 ? -0.914 6.954 -12.042 1.00 95.50 178 MET A N 1
ATOM 1332 C CA . MET A 1 178 ? 0.202 6.610 -11.156 1.00 95.50 178 MET A CA 1
ATOM 1333 C C . MET A 1 178 ? 1.527 6.428 -11.904 1.00 95.50 178 MET A C 1
ATOM 1335 O O . MET A 1 178 ? 2.579 6.589 -11.284 1.00 95.50 178 MET A O 1
ATOM 1339 N N . ILE A 1 179 ? 1.491 6.101 -13.200 1.00 95.31 179 ILE A N 1
ATOM 1340 C CA . ILE A 1 179 ? 2.674 5.997 -14.060 1.00 95.31 179 ILE A CA 1
ATOM 1341 C C . ILE A 1 179 ? 3.057 7.379 -14.594 1.00 95.31 179 ILE A C 1
ATOM 1343 O O . ILE A 1 179 ? 4.174 7.836 -14.377 1.00 95.31 179 ILE A O 1
ATOM 1347 N N . ASP A 1 180 ? 2.133 8.074 -15.256 1.00 93.50 180 ASP A N 1
ATOM 1348 C CA . ASP A 1 180 ? 2.436 9.314 -15.982 1.00 93.50 180 ASP A CA 1
ATOM 1349 C C . ASP A 1 180 ? 2.407 10.590 -15.121 1.00 93.50 180 ASP A C 1
ATOM 1351 O O . ASP A 1 180 ? 2.747 11.669 -15.608 1.00 93.50 180 ASP A O 1
ATOM 1355 N N . GLN A 1 181 ? 2.042 10.458 -13.840 1.00 91.19 181 GLN A N 1
ATOM 1356 C CA . GLN A 1 181 ? 1.884 11.538 -12.862 1.00 91.19 181 GLN A CA 1
ATOM 1357 C C . GLN A 1 181 ? 0.773 12.548 -13.194 1.00 91.19 181 GLN A C 1
ATOM 1359 O O . GLN A 1 181 ? 0.740 13.642 -12.616 1.00 91.19 181 GLN A O 1
ATOM 1364 N N . THR A 1 182 ? -0.176 12.186 -14.062 1.00 87.75 182 THR A N 1
ATOM 1365 C CA . THR A 1 182 ? -1.331 13.019 -14.408 1.00 87.75 182 THR A CA 1
ATOM 1366 C C . THR A 1 182 ? -2.543 12.639 -13.564 1.00 87.75 182 THR A C 1
ATOM 1368 O O . THR A 1 182 ? -3.244 11.655 -13.784 1.00 87.75 182 THR A O 1
ATOM 1371 N N . PHE A 1 183 ? -2.806 13.442 -12.542 1.00 79.50 183 PHE A N 1
ATOM 1372 C CA . PHE A 1 183 ? -4.005 13.317 -11.725 1.00 79.50 183 PHE A CA 1
ATOM 1373 C C . PHE A 1 183 ? -4.898 14.500 -12.077 1.00 79.50 183 PHE A C 1
ATOM 1375 O O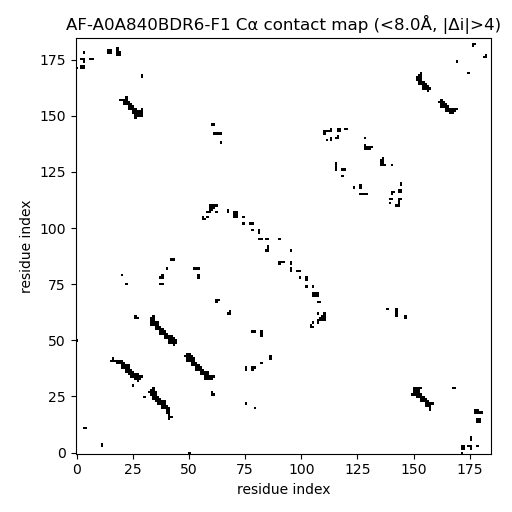 . PHE A 1 183 ? -4.441 15.638 -11.966 1.00 79.50 183 PHE A O 1
ATOM 1382 N N . GLY A 1 184 ? -6.122 14.229 -12.544 1.00 67.62 184 GLY A N 1
ATOM 1383 C CA . GLY A 1 184 ? -7.117 15.276 -12.788 1.00 67.62 184 GLY A CA 1
ATOM 1384 C C . GLY A 1 184 ? -7.270 16.182 -11.563 1.00 67.62 184 GLY A C 1
ATOM 1385 O O . GLY A 1 184 ? -7.100 15.710 -10.434 1.00 67.62 184 GLY A O 1
ATOM 1386 N N . ALA A 1 185 ? -7.508 17.470 -11.818 1.00 45.22 185 ALA A N 1
ATOM 1387 C CA . ALA A 1 185 ? -7.818 18.458 -10.788 1.00 45.22 185 ALA A CA 1
ATOM 1388 C C . ALA A 1 185 ? -9.190 18.189 -10.158 1.00 45.22 185 ALA A C 1
ATOM 1390 O O . ALA A 1 185 ? -10.084 17.711 -10.895 1.00 45.22 185 ALA A O 1
#

Radius of gyration: 19.32 Å; Cα contacts (8 Å, |Δi|>4): 278; chains: 1; bounding box: 51×34×62 Å

Secondary structure (DSSP, 8-state):
-HHHHHHHGGGHHHHHHTPPPEEEEEPTTSSSSSEEEEEEE--B-TTS-B--EEEEEEESS---SHHHHHHHHHHHHHHHHHHHHTTSTT--HHHHHHHHHHH-S---PPPPP-HHHHHHHTT-SS----EETTEE-HHHHHHHHHHHHTTTEEEEE-TTS-EEEEESSPPHHHHHHHHH-----

Foldseek 3Di:
DVLLCVVCPPCSVVLQQPFAKKWKKFAQPQVHRWIKTWIWHWAADPVGDTDIDIDMDIDQFDADPPVSVVLSVVLRVQRVVLSVQCRDPPHDPVNSVVSCVVSDHRPHDHQDADPLLVCVVVVHPPRDFDADPVGGPVVSNVRNNVSVVCHQKMWMDGPPDDIDIDRHDDDPVVVSCSRNVDDDD

Sequence (185 aa):
MAESQRALGPAWLDRYLTAPVWRFVLTPGVLGSQGWAGVLLPSVDRVGRYFPLTVCAPLDGVLLERATLDLLSSWLDRAEAAARACLAHDATVDGFEASLAAIGLPALFPAMPSQAANALLQRASPVELDRTASGPDLGTLADGVLAQVLRGYTLWWQAGGRAFLHQHLPAAARYTSMIDQTFGA

pLDDT: mean 90.67, std 8.55, range [45.22, 98.25]